Protein AF-A0AA38BYV5-F1 (afdb_monomer)

Secondary structure (DSSP, 8-state):
--TTSPPPPPPPTTEESTTS-EEPTTPPP---S---GGGHHHHHHTHHHH-----TTTT-SSS-SSTT--SS-HHHHHHHHHHHTTTB----PPP----------GGGTTTTTTT-TT--EEEEEESSPTTT---------STTEEEEEE-TT-STTTS---S-B--SSEE--GGGT-

Nearest PDB structures (foldseek):
  2hox-assembly1_B  TM=8.619E-01  e=1.523E-11  Allium sativum

pLDDT: mean 87.0, std 12.38, range [42.16, 97.81]

Radius of gyration: 22.27 Å; Cα contacts (8 Å, |Δi|>4): 179; chains: 1; bounding box: 50×50×58 Å

Solvent-accessible surface area (backbone atoms only — not comparable to full-atom values): 11804 Å² total; per-residue (Å²): 99,48,99,82,73,41,80,65,66,85,53,60,91,54,36,33,68,83,77,39,82,40,74,50,82,93,58,76,87,85,78,85,68,86,69,61,67,87,45,50,67,59,50,63,76,38,39,82,81,68,61,78,90,80,59,95,75,63,77,80,56,90,47,43,98,53,101,75,56,36,83,68,56,69,69,55,52,52,49,54,50,57,68,35,58,83,49,39,82,80,88,73,82,91,86,85,83,94,88,81,77,93,82,77,66,66,80,81,38,51,79,45,52,81,72,37,91,85,57,73,44,79,46,81,37,43,28,34,22,87,88,80,60,44,79,59,74,80,78,70,70,57,93,49,49,44,63,38,35,37,34,44,45,65,40,79,92,72,37,84,84,84,67,66,58,83,61,86,38,74,41,74,46,59,74,64,75,98

InterPro domains:
  IPR006947 Alliinase, EGF-like domain [PF04863] (4-27)
  IPR006948 Alliinase, C-terminal [PF04864] (29-85)
  IPR006948 Alliinase, C-terminal [PF04864] (87-178)
  IPR015421 Pyridoxal phosphate-dependent transferase, major domain [G3DSA:3.40.640.10] (55-178)
  IPR015424 Pyridoxal phosphate-dependent transferase [SSF53383] (4-177)
  IPR050478 Ethylene and sulfur compound biosynthesis-related protein [PTHR43795] (61-178)

Organism: Taxus chinensis (NCBI:txid29808)

Structure (mmCIF, N/CA/C/O backbone):
data_AF-A0AA38BYV5-F1
#
_entry.id   AF-A0AA38BYV5-F1
#
loop_
_atom_site.group_PDB
_atom_site.id
_atom_site.type_symbol
_atom_site.label_atom_id
_atom_site.label_alt_id
_atom_site.label_comp_id
_atom_site.label_asym_id
_atom_site.label_entity_id
_atom_site.label_seq_id
_atom_site.pdbx_PDB_ins_code
_atom_site.Cartn_x
_atom_site.Cartn_y
_atom_site.Cartn_z
_atom_site.occupancy
_atom_site.B_iso_or_equiv
_atom_site.auth_seq_id
_atom_site.auth_comp_id
_atom_site.auth_asym_id
_atom_site.auth_atom_id
_atom_site.pdbx_PDB_model_num
ATOM 1 N N . MET A 1 1 ? 25.204 -4.797 -13.658 1.00 66.56 1 MET A N 1
ATOM 2 C CA . MET A 1 1 ? 25.686 -4.187 -14.917 1.00 66.56 1 MET A CA 1
ATOM 3 C C . MET A 1 1 ? 26.287 -5.278 -15.782 1.00 66.56 1 MET A C 1
ATOM 5 O O . MET A 1 1 ? 26.873 -6.196 -15.222 1.00 66.56 1 MET A O 1
ATOM 9 N N . ASN A 1 2 ? 26.121 -5.220 -17.101 1.00 80.38 2 ASN A N 1
ATOM 10 C CA . ASN A 1 2 ? 26.822 -6.127 -18.013 1.00 80.38 2 ASN A CA 1
ATOM 11 C C . ASN A 1 2 ? 28.301 -5.720 -18.162 1.00 80.38 2 ASN A C 1
ATOM 13 O O . ASN A 1 2 ? 28.731 -4.691 -17.638 1.00 80.38 2 ASN A O 1
ATOM 17 N N . GLU A 1 3 ? 29.073 -6.499 -18.918 1.00 82.31 3 GLU A N 1
ATOM 18 C CA . GLU A 1 3 ? 30.501 -6.251 -19.189 1.00 82.31 3 GLU A CA 1
ATOM 19 C C . GLU A 1 3 ? 30.787 -4.871 -19.816 1.00 82.31 3 GLU A C 1
ATOM 21 O O . GLU A 1 3 ? 31.916 -4.392 -19.779 1.00 82.31 3 GLU A O 1
ATOM 26 N N . LYS A 1 4 ? 29.761 -4.201 -20.361 1.00 84.56 4 LYS A N 1
ATOM 27 C CA . LYS A 1 4 ? 29.838 -2.862 -20.964 1.00 84.56 4 LYS A CA 1
ATOM 28 C C . LYS A 1 4 ? 29.473 -1.731 -19.995 1.00 84.56 4 LYS A C 1
ATOM 30 O O . LYS A 1 4 ? 29.361 -0.586 -20.421 1.00 84.56 4 LYS A O 1
ATOM 35 N N . GLY A 1 5 ? 29.244 -2.031 -18.715 1.00 89.81 5 GLY A N 1
ATOM 36 C CA . GLY A 1 5 ? 28.873 -1.029 -17.712 1.00 89.81 5 GLY A CA 1
ATOM 37 C C . GLY A 1 5 ? 27.452 -0.481 -17.870 1.00 89.81 5 GLY A C 1
ATOM 38 O O . GLY A 1 5 ? 27.149 0.575 -17.329 1.00 89.81 5 GLY A O 1
ATOM 39 N N . THR A 1 6 ? 26.575 -1.176 -18.602 1.00 90.19 6 THR A N 1
ATOM 40 C CA . THR A 1 6 ? 25.151 -0.808 -18.698 1.00 90.19 6 THR A CA 1
ATOM 41 C C . THR A 1 6 ? 24.313 -1.635 -17.716 1.00 90.19 6 THR A C 1
ATOM 43 O O . THR A 1 6 ? 24.663 -2.795 -17.451 1.00 90.19 6 THR A O 1
ATOM 46 N N . PRO A 1 7 ? 23.236 -1.074 -17.133 1.00 92.88 7 PRO A N 1
ATOM 47 C CA . PRO A 1 7 ? 22.267 -1.850 -16.364 1.00 92.88 7 PRO A CA 1
ATOM 48 C C . PRO A 1 7 ? 21.731 -3.032 -17.185 1.00 92.88 7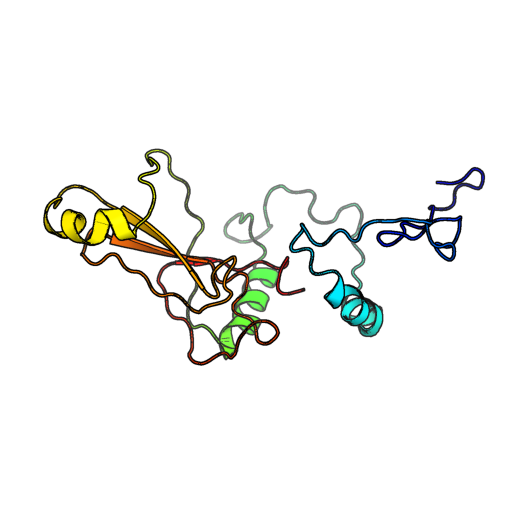 PRO A C 1
ATOM 50 O O . PRO A 1 7 ? 21.640 -2.950 -18.407 1.00 92.88 7 PRO A O 1
ATOM 53 N N . ILE A 1 8 ? 21.438 -4.145 -16.515 1.00 92.94 8 ILE A N 1
ATOM 54 C CA . ILE A 1 8 ? 20.835 -5.327 -17.149 1.00 92.94 8 ILE A CA 1
ATOM 55 C C . ILE A 1 8 ? 19.318 -5.181 -17.018 1.00 92.94 8 ILE A C 1
ATOM 57 O O . ILE A 1 8 ? 18.861 -4.635 -16.017 1.00 92.94 8 ILE A O 1
ATOM 61 N N . CYS A 1 9 ? 18.555 -5.646 -18.008 1.00 94.81 9 CYS A N 1
ATOM 62 C CA . CYS A 1 9 ? 17.101 -5.677 -17.915 1.00 94.81 9 CYS A CA 1
ATOM 63 C C . CYS A 1 9 ? 16.642 -6.592 -16.770 1.00 94.81 9 CYS A C 1
ATOM 65 O O . CYS A 1 9 ? 17.105 -7.727 -16.645 1.00 94.81 9 CYS A O 1
ATOM 67 N N . GLU A 1 10 ? 15.718 -6.092 -15.955 1.00 96.12 10 GLU A N 1
ATOM 68 C CA . GLU A 1 10 ? 14.998 -6.872 -14.952 1.00 96.12 10 GLU A CA 1
ATOM 69 C C . GLU A 1 10 ? 13.698 -7.361 -15.597 1.00 96.12 10 GLU A C 1
ATOM 71 O O . GLU A 1 10 ? 12.897 -6.561 -16.076 1.00 96.12 10 GLU A O 1
ATOM 76 N N . CYS A 1 11 ? 13.538 -8.681 -15.708 1.00 96.38 11 CYS A N 1
ATOM 77 C CA . CYS A 1 11 ? 12.451 -9.284 -16.472 1.00 96.38 11 CYS A CA 1
ATOM 78 C C . CYS A 1 11 ? 11.263 -9.651 -15.586 1.00 96.38 11 CYS A C 1
ATOM 80 O O . CYS A 1 11 ? 11.436 -10.107 -14.457 1.00 96.38 11 CYS A O 1
ATOM 82 N N . ASN A 1 12 ? 10.060 -9.547 -16.154 1.00 96.19 12 ASN A N 1
ATOM 83 C CA . ASN A 1 12 ? 8.853 -10.102 -15.549 1.00 96.19 12 ASN A CA 1
ATOM 84 C C . ASN A 1 12 ? 8.971 -11.621 -15.357 1.00 96.19 12 ASN A C 1
ATOM 86 O O . ASN A 1 12 ? 9.747 -12.298 -16.040 1.00 96.19 12 ASN A O 1
ATOM 90 N N . ALA A 1 13 ? 8.153 -12.164 -14.451 1.00 95.88 13 ALA A N 1
ATOM 91 C CA . ALA A 1 13 ? 8.087 -13.600 -14.205 1.00 95.88 13 ALA A CA 1
ATOM 92 C C . ALA A 1 13 ? 7.933 -14.383 -15.523 1.00 95.88 13 ALA A C 1
ATOM 94 O O . ALA A 1 13 ? 7.125 -14.028 -16.381 1.00 95.88 13 ALA A O 1
ATOM 95 N N . CYS A 1 14 ? 8.721 -15.451 -15.670 1.00 97.06 14 CYS A N 1
ATOM 96 C CA . CYS A 1 14 ? 8.783 -16.306 -16.860 1.00 97.06 14 CYS A CA 1
ATOM 97 C C . CYS A 1 14 ? 9.391 -15.685 -18.135 1.00 97.06 14 CYS A C 1
ATOM 99 O O . CYS A 1 14 ? 9.332 -16.322 -19.191 1.00 97.06 14 CYS A O 1
ATOM 101 N N . PHE A 1 15 ? 10.039 -14.519 -18.048 1.00 97.50 15 PHE A N 1
ATOM 102 C CA . PHE A 1 15 ? 10.824 -13.930 -19.139 1.00 97.50 15 PHE A CA 1
ATOM 103 C C . PHE A 1 15 ? 12.323 -13.881 -18.814 1.00 97.50 15 PHE A C 1
ATOM 105 O O . PHE A 1 15 ? 12.734 -13.759 -17.661 1.00 97.50 15 PHE A O 1
ATOM 112 N N . THR A 1 16 ? 13.160 -14.000 -19.842 1.00 96.56 16 THR A N 1
ATOM 113 C CA . THR A 1 16 ? 14.622 -13.996 -19.738 1.00 96.56 16 THR A CA 1
ATOM 114 C C . THR A 1 16 ? 15.281 -13.444 -21.007 1.00 96.56 16 THR A C 1
ATOM 116 O O . THR A 1 16 ? 14.615 -12.979 -21.936 1.00 96.56 16 THR A O 1
ATOM 119 N N . GLY A 1 17 ? 16.611 -13.496 -21.051 1.00 94.25 17 GLY A N 1
ATOM 120 C CA . GLY A 1 17 ? 17.431 -12.928 -22.111 1.00 94.25 17 GLY A CA 1
ATOM 121 C C . GLY A 1 17 ? 17.864 -11.489 -21.814 1.00 94.25 17 GLY A C 1
ATOM 122 O O . GLY A 1 17 ? 17.441 -10.892 -20.825 1.00 94.25 17 GLY A O 1
ATOM 123 N N . PRO A 1 18 ? 18.738 -10.918 -22.657 1.00 93.00 18 PRO A N 1
ATOM 124 C CA . PRO A 1 18 ? 19.302 -9.586 -22.437 1.00 93.00 18 PRO A CA 1
ATOM 125 C C . PRO A 1 18 ? 18.275 -8.450 -22.552 1.00 93.00 18 PRO A C 1
ATOM 127 O O . PRO A 1 18 ? 18.550 -7.357 -22.069 1.00 93.00 18 PRO A O 1
ATOM 130 N N . ASP A 1 19 ? 17.133 -8.703 -23.193 1.00 94.88 19 ASP A N 1
ATOM 131 C CA . ASP A 1 19 ? 16.043 -7.757 -23.453 1.00 94.88 19 ASP A CA 1
ATOM 132 C C . ASP A 1 19 ? 14.672 -8.278 -22.977 1.00 94.88 19 ASP A C 1
ATOM 134 O O . ASP A 1 19 ? 13.636 -7.750 -23.373 1.00 94.88 19 ASP A O 1
ATOM 138 N N . CYS A 1 20 ? 14.657 -9.331 -22.149 1.00 96.81 20 CYS A N 1
ATOM 139 C CA . CYS A 1 20 ? 13.442 -9.964 -21.623 1.00 96.81 20 CYS A CA 1
ATOM 140 C C . CYS A 1 20 ? 12.458 -10.490 -22.684 1.00 96.81 20 CYS A C 1
ATOM 142 O O . CYS A 1 20 ? 11.284 -10.697 -22.386 1.00 96.81 20 CYS A O 1
ATOM 144 N N . SER A 1 21 ? 12.909 -10.732 -23.918 1.00 97.06 21 SER A N 1
ATOM 145 C CA . SER A 1 21 ? 12.050 -11.217 -25.009 1.00 97.06 21 SER A CA 1
ATOM 146 C C . SER A 1 21 ? 11.837 -12.737 -25.015 1.00 97.06 21 SER A C 1
ATOM 148 O O . SER A 1 21 ? 10.973 -13.239 -25.736 1.00 97.06 21 SER A O 1
ATOM 150 N N . GLN A 1 22 ? 12.616 -13.492 -24.234 1.00 97.56 22 GLN A N 1
ATOM 151 C CA . GLN A 1 22 ? 12.629 -14.955 -24.282 1.00 97.56 22 GLN A CA 1
ATOM 152 C C . GLN A 1 22 ? 11.747 -15.539 -23.180 1.00 97.56 22 GLN A C 1
ATOM 154 O O . GLN A 1 22 ? 11.952 -15.244 -22.006 1.00 97.56 22 GLN A O 1
ATOM 159 N N . MET A 1 23 ? 10.793 -16.399 -23.536 1.00 96.81 23 MET A N 1
ATOM 160 C CA . MET A 1 23 ? 9.974 -17.110 -22.550 1.00 96.81 23 MET A CA 1
ATOM 161 C C . MET A 1 23 ? 10.719 -18.315 -21.974 1.00 96.81 23 MET A C 1
ATOM 163 O O . MET A 1 23 ? 11.345 -19.084 -22.706 1.00 96.81 23 MET A O 1
ATOM 167 N N . VAL A 1 24 ? 10.605 -18.506 -20.662 1.00 97.56 24 VAL A N 1
ATOM 168 C CA . VAL A 1 24 ? 11.117 -19.693 -19.970 1.00 97.56 24 VAL A CA 1
ATOM 169 C C . VAL A 1 24 ? 10.131 -20.850 -20.164 1.00 97.56 24 VAL A C 1
ATOM 171 O O . VAL A 1 24 ? 8.956 -20.735 -19.813 1.00 97.56 24 VAL A O 1
ATOM 174 N N . ALA A 1 25 ? 10.601 -21.967 -20.728 1.00 96.62 25 ALA A N 1
ATOM 175 C CA . ALA A 1 25 ? 9.788 -23.170 -20.914 1.00 96.62 25 ALA A CA 1
ATOM 176 C C . ALA A 1 25 ? 9.372 -23.783 -19.565 1.00 96.62 25 ALA A C 1
ATOM 178 O O . ALA A 1 25 ? 10.148 -23.758 -18.611 1.00 96.62 25 ALA A O 1
ATOM 179 N N . ASP A 1 26 ? 8.153 -24.329 -19.503 1.00 95.69 26 ASP A N 1
ATOM 180 C CA . ASP A 1 26 ? 7.567 -24.966 -18.311 1.00 95.69 26 ASP A CA 1
ATOM 181 C C . ASP A 1 26 ? 7.576 -24.088 -17.044 1.00 95.69 26 ASP A C 1
ATOM 183 O O . ASP A 1 26 ? 7.617 -24.578 -15.915 1.00 95.69 26 ASP A O 1
ATOM 187 N N . CYS A 1 27 ? 7.526 -22.767 -17.223 1.00 97.06 27 CYS A N 1
ATOM 188 C CA . CYS A 1 27 ? 7.491 -21.829 -16.113 1.00 97.06 27 CYS A CA 1
ATOM 189 C C . CYS A 1 27 ? 6.117 -21.808 -15.426 1.00 97.06 27 CYS A C 1
ATOM 191 O O . CYS A 1 27 ? 5.073 -21.750 -16.079 1.00 97.06 27 CYS A O 1
ATOM 193 N N . VAL A 1 28 ? 6.121 -21.824 -14.092 1.00 96.69 28 VAL A N 1
ATOM 194 C CA . VAL A 1 28 ? 4.913 -21.729 -13.263 1.00 96.69 28 VAL A CA 1
ATOM 195 C C . VAL A 1 28 ? 4.637 -20.262 -12.954 1.00 96.69 28 VAL A C 1
ATOM 197 O O . VAL A 1 28 ? 5.534 -19.542 -12.521 1.00 96.69 28 VAL A O 1
ATOM 200 N N . ALA A 1 29 ? 3.394 -19.826 -13.156 1.00 95.38 29 ALA A N 1
ATOM 201 C CA . ALA A 1 29 ? 2.980 -18.475 -12.801 1.00 95.38 29 ALA A CA 1
ATOM 202 C C . ALA A 1 29 ? 3.085 -18.252 -11.282 1.00 95.38 29 ALA A C 1
ATOM 204 O O . ALA A 1 29 ? 2.547 -19.040 -10.501 1.00 95.38 29 ALA A O 1
ATOM 205 N N . ASP A 1 30 ? 3.736 -17.161 -10.881 1.00 95.94 30 ASP A N 1
ATOM 206 C CA . ASP A 1 30 ? 3.790 -16.708 -9.492 1.00 95.94 30 ASP A CA 1
ATOM 207 C C . ASP A 1 30 ? 2.802 -15.557 -9.288 1.00 95.94 30 ASP A C 1
ATOM 209 O O . ASP A 1 30 ? 2.929 -14.486 -9.880 1.00 95.94 30 ASP A O 1
ATOM 213 N N . VAL A 1 31 ? 1.791 -15.816 -8.463 1.00 95.12 31 VAL A N 1
ATOM 214 C CA . VAL A 1 31 ? 0.754 -14.854 -8.064 1.00 95.12 31 VAL A CA 1
ATOM 215 C C . VAL A 1 31 ? 0.603 -14.811 -6.541 1.00 95.12 31 VAL A C 1
ATOM 217 O O . VAL A 1 31 ? -0.464 -14.490 -6.023 1.00 95.12 31 VAL A O 1
ATOM 220 N N . ALA A 1 32 ? 1.653 -15.195 -5.806 1.00 95.50 32 ALA A N 1
ATOM 221 C CA . ALA A 1 32 ? 1.613 -15.268 -4.348 1.00 95.50 32 ALA A CA 1
ATOM 222 C C . ALA A 1 32 ? 1.701 -13.883 -3.686 1.00 95.50 32 ALA A C 1
ATOM 224 O O . ALA A 1 32 ? 1.115 -13.664 -2.624 1.00 95.50 32 ALA A O 1
ATOM 225 N N . SER A 1 33 ? 2.436 -12.951 -4.299 1.00 95.12 33 SER A N 1
ATOM 226 C CA . SER A 1 33 ? 2.598 -11.588 -3.791 1.00 95.12 33 SER A CA 1
ATOM 227 C C . SER A 1 33 ? 1.443 -10.686 -4.225 1.00 95.12 33 SER A C 1
ATOM 229 O O . SER A 1 33 ? 1.040 -10.685 -5.385 1.00 95.12 33 SER A O 1
ATOM 231 N N . GLY A 1 34 ? 0.962 -9.837 -3.315 1.00 93.81 34 GLY A N 1
ATOM 232 C CA . GLY A 1 34 ? 0.049 -8.736 -3.640 1.00 93.81 34 GLY A CA 1
ATOM 233 C C . GLY A 1 34 ? 0.774 -7.528 -4.245 1.00 93.81 34 GLY A C 1
ATOM 234 O O . GLY A 1 34 ? 0.519 -6.402 -3.816 1.00 93.81 34 GLY A O 1
ATOM 235 N N . ASP A 1 35 ? 1.728 -7.750 -5.148 1.00 95.38 35 ASP A N 1
ATOM 236 C CA . ASP A 1 35 ? 2.556 -6.706 -5.762 1.00 95.38 35 ASP A CA 1
ATOM 237 C C . ASP A 1 35 ? 1.771 -5.975 -6.870 1.00 95.38 35 ASP A C 1
ATOM 239 O O . ASP A 1 35 ? 1.342 -6.618 -7.835 1.00 95.38 35 ASP A O 1
ATOM 243 N N . PRO A 1 36 ? 1.506 -4.658 -6.757 1.00 94.81 36 PRO A N 1
ATOM 244 C CA . PRO A 1 36 ? 0.619 -3.946 -7.674 1.00 94.81 36 PRO A CA 1
ATOM 245 C C . PRO A 1 36 ? 1.312 -3.524 -8.984 1.00 94.81 36 PRO A C 1
ATOM 247 O O . PRO A 1 36 ? 1.079 -2.420 -9.471 1.00 94.81 36 PRO A O 1
ATOM 250 N N . LEU A 1 37 ? 2.117 -4.393 -9.607 1.00 95.75 37 LEU A N 1
ATOM 251 C CA . LEU A 1 37 ? 2.831 -4.079 -10.860 1.00 95.75 37 LEU A CA 1
ATOM 252 C C . LEU A 1 37 ? 1.896 -3.660 -12.009 1.00 95.75 37 LEU A C 1
ATOM 254 O O . LEU A 1 37 ? 2.319 -3.008 -12.959 1.00 95.75 37 LEU A O 1
ATOM 258 N N . PHE A 1 38 ? 0.597 -3.954 -11.903 1.00 95.94 38 PHE A N 1
ATOM 259 C CA . PHE A 1 38 ? -0.419 -3.457 -12.831 1.00 95.94 38 PHE A CA 1
ATOM 260 C C . PHE A 1 38 ? -0.514 -1.916 -12.893 1.00 95.94 38 PHE A C 1
ATOM 262 O O . PHE A 1 38 ? -1.096 -1.396 -13.846 1.00 95.94 38 PHE A O 1
ATOM 269 N N . LEU A 1 39 ? 0.045 -1.185 -11.918 1.00 96.75 39 LEU A N 1
ATOM 270 C CA . LEU A 1 39 ? 0.105 0.282 -11.897 1.00 96.75 39 LEU A CA 1
ATOM 271 C C . LEU A 1 39 ? 1.322 0.856 -12.643 1.00 96.75 39 LEU A C 1
ATOM 273 O O . LEU A 1 39 ? 1.323 2.039 -12.985 1.00 96.75 39 LEU A O 1
ATOM 277 N N . GLU A 1 40 ? 2.331 0.044 -12.968 1.00 96.69 40 GLU A N 1
ATOM 278 C CA . GLU A 1 40 ? 3.535 0.504 -13.675 1.00 96.69 40 GLU A CA 1
ATOM 279 C C . GLU A 1 40 ? 3.221 1.215 -15.013 1.00 96.69 40 GLU A C 1
ATOM 281 O O . GLU A 1 40 ? 3.730 2.323 -15.226 1.00 96.69 40 GLU A O 1
ATOM 286 N N . PRO A 1 41 ? 2.335 0.696 -15.894 1.00 97.25 41 PRO A N 1
ATOM 287 C CA . PRO A 1 41 ? 2.021 1.367 -17.156 1.00 97.25 41 PRO A CA 1
ATOM 288 C C . PRO A 1 41 ? 1.432 2.772 -16.975 1.00 97.25 41 PRO A C 1
ATOM 290 O O . PRO A 1 41 ? 1.683 3.656 -17.798 1.00 97.25 41 PRO A O 1
ATOM 293 N N . PHE A 1 42 ? 0.674 3.000 -15.895 1.00 96.25 42 PHE A N 1
ATOM 294 C CA . PHE A 1 42 ? 0.140 4.323 -15.575 1.00 96.25 42 PHE A CA 1
ATOM 295 C C . PHE A 1 42 ? 1.274 5.309 -15.274 1.00 96.25 42 PHE A C 1
ATOM 297 O O . PHE A 1 42 ? 1.288 6.410 -15.826 1.00 96.25 42 PHE A O 1
ATOM 304 N N . TRP A 1 43 ? 2.254 4.922 -14.456 1.00 96.88 43 TRP A N 1
ATOM 305 C CA . TRP A 1 43 ? 3.370 5.804 -14.104 1.00 96.88 43 TRP A CA 1
ATOM 306 C C . TRP A 1 43 ? 4.334 6.048 -15.260 1.00 96.88 43 TRP A C 1
ATOM 308 O O . TRP A 1 43 ? 4.801 7.175 -15.422 1.00 96.88 43 TRP A O 1
ATOM 318 N N . ILE A 1 44 ? 4.565 5.052 -16.121 1.00 96.56 44 ILE A N 1
ATOM 319 C CA . ILE A 1 44 ? 5.332 5.235 -17.363 1.00 96.56 44 ILE A CA 1
ATOM 320 C C . ILE A 1 44 ? 4.668 6.303 -18.243 1.00 96.56 44 ILE A C 1
ATOM 322 O O . ILE A 1 44 ? 5.333 7.233 -18.713 1.00 96.56 44 ILE A O 1
ATOM 326 N N . ALA A 1 45 ? 3.346 6.213 -18.423 1.00 97.81 45 ALA A N 1
ATOM 327 C CA . ALA A 1 45 ? 2.582 7.173 -19.216 1.00 97.81 45 ALA A CA 1
ATOM 328 C C . ALA A 1 45 ? 2.566 8.593 -18.613 1.00 97.81 45 ALA A C 1
ATOM 330 O O . ALA A 1 45 ? 2.364 9.559 -19.343 1.00 97.81 45 ALA A O 1
ATOM 331 N N . ASN A 1 46 ? 2.818 8.730 -17.306 1.00 96.69 46 ASN A N 1
ATOM 332 C CA . ASN A 1 46 ? 2.839 10.001 -16.572 1.00 96.69 46 ASN A CA 1
ATOM 333 C C . ASN A 1 46 ? 4.250 10.389 -16.087 1.00 96.69 46 ASN A C 1
ATOM 335 O O . ASN A 1 46 ? 4.400 11.118 -15.105 1.00 96.69 46 ASN A O 1
ATOM 339 N N . SER A 1 47 ? 5.292 9.913 -16.771 1.00 95.06 47 SER A N 1
ATOM 340 C CA . SER A 1 47 ? 6.690 10.069 -16.345 1.00 95.06 47 SER A CA 1
ATOM 341 C C . SER A 1 47 ? 7.133 11.522 -16.145 1.00 95.06 47 SER A C 1
ATOM 343 O O . SER A 1 47 ? 7.842 11.798 -15.183 1.00 95.06 47 SER A O 1
ATOM 345 N N . GLU A 1 48 ? 6.683 12.468 -16.974 1.00 94.50 48 GLU A N 1
ATOM 346 C CA . GLU A 1 48 ? 6.996 13.896 -16.791 1.00 94.50 48 GLU A CA 1
ATOM 347 C C . GLU A 1 48 ? 6.428 14.446 -15.473 1.00 94.50 48 GLU A C 1
ATOM 349 O O . GLU A 1 48 ? 7.106 15.189 -14.767 1.00 94.50 48 GLU A O 1
ATOM 354 N N . ALA A 1 49 ? 5.206 14.045 -15.112 1.00 93.31 49 ALA A N 1
ATOM 355 C CA . ALA A 1 49 ? 4.550 14.489 -13.886 1.00 93.31 49 ALA A CA 1
ATOM 356 C C . ALA A 1 49 ? 5.085 13.773 -12.632 1.00 93.31 49 ALA A C 1
ATOM 358 O O . ALA A 1 49 ? 5.075 14.354 -11.547 1.00 93.31 49 ALA A O 1
ATOM 359 N N . GLY A 1 50 ? 5.532 12.519 -12.767 1.00 90.31 50 GLY A N 1
ATOM 360 C CA . GLY A 1 50 ? 6.051 11.707 -11.662 1.00 90.31 50 GLY A CA 1
ATOM 361 C C . GLY A 1 50 ? 7.559 11.840 -11.415 1.00 90.31 50 GLY A C 1
ATOM 362 O O . GLY A 1 50 ? 8.032 11.530 -10.321 1.00 90.31 50 GLY A O 1
ATOM 363 N N . ALA A 1 51 ? 8.336 12.297 -12.400 1.00 95.94 51 ALA A N 1
ATOM 364 C CA . ALA A 1 51 ? 9.785 12.400 -12.275 1.00 95.94 51 ALA A CA 1
ATOM 365 C C . ALA A 1 51 ? 10.197 13.468 -11.251 1.00 95.94 51 ALA A C 1
ATOM 367 O O . ALA A 1 51 ? 9.698 14.591 -11.241 1.00 95.94 51 ALA A O 1
ATOM 368 N N . THR A 1 52 ? 11.172 13.134 -10.404 1.00 94.38 52 THR A N 1
ATOM 369 C CA . THR A 1 52 ? 11.766 14.067 -9.439 1.00 94.38 52 THR A CA 1
ATOM 370 C C . THR A 1 52 ? 13.286 14.001 -9.515 1.00 94.38 52 THR A C 1
ATOM 372 O O . THR A 1 52 ? 13.874 12.923 -9.511 1.00 94.38 52 THR A O 1
ATOM 375 N N . VAL A 1 53 ? 13.939 15.165 -9.537 1.00 96.25 53 VAL A N 1
ATOM 376 C CA . VAL A 1 53 ? 15.394 15.271 -9.369 1.00 96.25 53 VAL A CA 1
ATOM 377 C C . VAL A 1 53 ? 15.693 15.481 -7.891 1.00 96.25 53 VAL A C 1
ATOM 379 O O . VAL A 1 53 ? 15.229 16.453 -7.298 1.00 96.25 53 VAL A O 1
ATOM 382 N N . VAL A 1 54 ? 16.484 14.584 -7.302 1.00 96.44 54 VAL A N 1
ATOM 383 C CA . VAL A 1 54 ? 16.917 14.671 -5.901 1.00 96.44 54 VAL A CA 1
ATOM 384 C C . VAL A 1 54 ? 18.372 15.157 -5.856 1.00 96.44 54 VAL A C 1
ATOM 386 O O . VAL A 1 54 ? 19.272 14.403 -6.227 1.00 96.44 54 VAL A O 1
ATOM 389 N N . PRO A 1 55 ? 18.645 16.407 -5.432 1.00 96.44 55 PRO A N 1
ATOM 390 C CA . PRO A 1 55 ? 20.014 16.889 -5.258 1.00 96.44 55 PRO A CA 1
ATOM 391 C C . PRO A 1 55 ? 20.796 16.065 -4.230 1.00 96.44 55 PRO A C 1
ATOM 393 O O . PRO A 1 55 ? 20.235 15.623 -3.231 1.00 96.44 55 PRO A O 1
ATOM 396 N N . ALA A 1 56 ? 22.115 15.947 -4.404 1.00 97.44 56 ALA A N 1
ATOM 397 C CA . ALA A 1 56 ? 22.973 15.162 -3.507 1.00 97.44 56 ALA A CA 1
ATOM 398 C C . ALA A 1 56 ? 22.972 15.646 -2.041 1.00 97.44 56 ALA A C 1
ATOM 400 O O . ALA A 1 56 ? 23.272 14.880 -1.133 1.00 97.44 56 ALA A O 1
ATOM 401 N N . TRP A 1 57 ? 22.635 16.915 -1.805 1.00 94.88 57 TRP A N 1
ATOM 402 C CA . TRP A 1 57 ? 22.528 17.512 -0.469 1.00 94.88 57 TRP A CA 1
ATOM 403 C C . TRP A 1 57 ? 21.079 17.616 0.035 1.00 94.88 57 TRP A C 1
ATOM 405 O O . TRP A 1 57 ? 20.812 18.264 1.051 1.00 94.88 57 TRP A O 1
ATOM 415 N N . TYR A 1 58 ? 20.112 17.043 -0.685 1.00 93.62 58 TYR A N 1
ATOM 416 C CA . TYR A 1 58 ? 18.708 17.108 -0.302 1.00 93.62 58 TYR A CA 1
ATOM 417 C C . TYR A 1 58 ? 18.478 16.364 1.018 1.00 93.62 58 TYR A C 1
ATOM 419 O O . TYR A 1 58 ? 18.782 15.183 1.133 1.00 93.62 58 TYR A O 1
ATOM 427 N N . ARG A 1 59 ? 17.922 17.070 2.013 1.00 90.38 59 ARG A N 1
ATOM 428 C CA . ARG A 1 59 ? 17.527 16.522 3.327 1.00 90.38 59 ARG A CA 1
ATOM 429 C C . ARG A 1 59 ? 18.631 15.746 4.074 1.00 90.38 59 ARG A C 1
ATOM 431 O O . ARG A 1 59 ? 18.358 14.716 4.668 1.00 90.38 59 ARG A O 1
ATOM 438 N N . MET A 1 60 ? 19.858 16.273 4.127 1.00 92.19 60 MET A N 1
ATOM 439 C CA . MET A 1 60 ? 20.947 15.675 4.932 1.00 92.19 60 MET A CA 1
ATOM 440 C C . MET A 1 60 ? 20.718 15.723 6.460 1.00 92.19 60 MET A C 1
ATOM 442 O O . MET A 1 60 ? 21.431 15.059 7.208 1.00 92.19 60 MET A O 1
ATOM 446 N N . SER A 1 61 ? 19.768 16.534 6.934 1.00 90.94 61 SER A N 1
ATOM 447 C CA . SER A 1 61 ? 19.395 16.636 8.351 1.00 90.94 61 SER A CA 1
ATOM 448 C C . SER A 1 61 ? 18.423 15.523 8.748 1.00 90.94 61 SER A C 1
ATOM 450 O O . SER A 1 61 ? 17.564 15.145 7.955 1.00 90.94 61 SER A O 1
ATOM 452 N N . TYR A 1 62 ? 18.495 15.076 10.004 1.00 86.69 62 TYR A N 1
ATOM 453 C CA . TYR A 1 62 ? 17.505 14.166 10.593 1.00 86.69 62 TYR A CA 1
ATOM 454 C C . TYR A 1 62 ? 16.106 14.778 10.700 1.00 86.69 62 TYR A C 1
ATOM 456 O O . TYR A 1 62 ? 15.117 14.052 10.727 1.00 86.69 62 TYR A O 1
ATOM 464 N N . LEU A 1 63 ? 16.034 16.104 10.805 1.00 88.19 63 LEU A N 1
ATOM 465 C CA . LEU A 1 63 ? 14.811 16.838 11.104 1.00 88.19 63 LEU A CA 1
ATOM 466 C C . LEU A 1 63 ? 14.492 17.801 9.968 1.00 88.19 63 LEU A C 1
ATOM 468 O O . LEU A 1 63 ? 15.389 18.344 9.308 1.00 88.19 63 LEU A O 1
ATOM 472 N N . MET A 1 64 ? 13.202 18.037 9.773 1.00 82.88 64 MET A N 1
ATOM 473 C CA . MET A 1 64 ? 12.715 19.118 8.937 1.00 82.88 64 MET A CA 1
ATOM 474 C C . MET A 1 64 ? 13.067 20.457 9.577 1.00 82.88 64 MET A C 1
ATOM 476 O O . MET A 1 64 ? 12.917 20.643 10.780 1.00 82.88 64 MET A O 1
ATOM 480 N N . ASN A 1 65 ? 13.488 21.415 8.751 1.00 75.31 65 ASN A N 1
ATOM 481 C CA . ASN A 1 65 ? 13.665 22.803 9.176 1.00 75.31 65 ASN A CA 1
ATOM 482 C C . ASN A 1 65 ? 12.295 23.499 9.260 1.00 75.31 65 ASN A C 1
ATOM 484 O O . ASN A 1 65 ? 11.999 24.399 8.474 1.00 75.31 65 ASN A O 1
ATOM 488 N N . ASP A 1 66 ? 11.438 23.036 10.163 1.00 74.38 66 ASP A N 1
ATOM 489 C CA . ASP A 1 66 ? 10.167 23.660 10.516 1.00 74.38 66 ASP A CA 1
ATOM 490 C C . ASP A 1 66 ? 10.138 24.029 12.006 1.00 74.38 66 ASP A C 1
ATOM 492 O O . ASP A 1 66 ? 11.052 23.713 12.765 1.00 74.38 66 ASP A O 1
ATOM 496 N N . ALA A 1 67 ? 9.099 24.753 12.430 1.00 64.19 67 ALA A N 1
ATOM 497 C CA . ALA A 1 67 ? 8.996 25.271 13.795 1.00 64.19 67 ALA A CA 1
ATOM 498 C C . ALA A 1 67 ? 8.966 24.175 14.882 1.00 64.19 67 ALA A C 1
ATOM 500 O O . ALA A 1 67 ? 9.114 24.499 16.059 1.00 64.19 67 ALA A O 1
ATOM 501 N N . GLY A 1 68 ? 8.762 22.906 14.505 1.00 67.12 68 GLY A N 1
ATOM 502 C CA . GLY A 1 68 ? 8.618 21.777 15.422 1.00 67.12 68 GLY A CA 1
ATOM 503 C C . GLY A 1 68 ? 9.751 20.753 15.367 1.00 67.12 68 GLY A C 1
ATOM 504 O O . GLY A 1 68 ? 9.697 19.798 16.136 1.00 67.12 68 GLY A O 1
ATOM 505 N N . ASN A 1 69 ? 10.753 20.924 14.493 1.00 70.31 69 ASN A N 1
ATOM 506 C CA . ASN A 1 69 ? 11.748 19.890 14.189 1.00 70.31 69 ASN A CA 1
ATOM 507 C C . ASN A 1 69 ? 11.089 18.538 13.841 1.00 70.31 69 ASN A C 1
ATOM 509 O O . ASN A 1 69 ? 11.468 17.490 14.365 1.00 70.31 69 ASN A O 1
ATOM 513 N N . SER A 1 70 ? 10.064 18.562 12.988 1.00 78.31 70 SER A N 1
ATOM 514 C CA . SER A 1 70 ? 9.308 17.363 12.615 1.00 78.31 70 SER A CA 1
ATOM 515 C C . SER A 1 70 ? 10.162 16.362 11.828 1.00 78.31 70 SER A C 1
ATOM 517 O O . SER A 1 70 ? 11.107 16.736 11.135 1.00 78.31 70 SER A O 1
ATOM 519 N N . VAL A 1 71 ? 9.794 15.080 11.871 1.00 84.81 71 VAL A N 1
ATOM 520 C CA . VAL A 1 71 ? 10.286 14.048 10.933 1.00 84.81 71 VAL A CA 1
ATOM 521 C C . VAL A 1 71 ? 9.347 13.857 9.734 1.00 84.81 71 VAL A C 1
ATOM 523 O O . VAL A 1 71 ? 9.695 13.198 8.757 1.00 84.81 71 VAL A O 1
ATOM 526 N N . VAL A 1 72 ? 8.152 14.454 9.784 1.00 84.69 72 VAL A N 1
ATOM 527 C CA . VAL A 1 72 ? 7.112 14.354 8.754 1.00 84.69 72 VAL A CA 1
ATOM 528 C C . VAL A 1 72 ? 7.147 15.592 7.866 1.00 84.69 72 VAL A C 1
ATOM 530 O O . VAL A 1 72 ? 7.254 16.714 8.350 1.00 84.69 72 VAL A O 1
ATOM 533 N N . SER A 1 73 ? 7.037 15.406 6.547 1.00 87.19 73 SER A N 1
ATOM 534 C CA . SER A 1 73 ? 6.993 16.527 5.607 1.00 87.19 73 SER A CA 1
ATOM 535 C C . SER A 1 73 ? 5.637 17.238 5.634 1.00 87.19 73 SER A C 1
ATOM 537 O O . SER A 1 73 ? 4.645 16.622 5.246 1.00 87.19 73 SER A O 1
ATOM 539 N N . PRO A 1 74 ? 5.584 18.551 5.938 1.00 85.00 74 PRO A N 1
ATOM 540 C CA . PRO A 1 74 ? 4.325 19.301 5.910 1.00 85.00 74 PRO A CA 1
ATOM 541 C C . PRO A 1 74 ? 3.703 19.371 4.508 1.00 85.00 74 PRO A C 1
ATOM 543 O O . PRO A 1 74 ? 2.484 19.387 4.347 1.00 85.00 74 PRO A O 1
ATOM 546 N N . ALA A 1 75 ? 4.544 19.397 3.467 1.00 88.69 75 ALA A N 1
ATOM 547 C CA . ALA A 1 75 ? 4.086 19.382 2.081 1.00 88.69 75 ALA A CA 1
ATOM 548 C C . ALA A 1 75 ? 3.426 18.043 1.724 1.00 88.69 75 ALA A C 1
ATOM 550 O O . ALA A 1 75 ? 2.371 18.040 1.094 1.00 88.69 75 ALA A O 1
ATOM 551 N N . LEU A 1 76 ? 4.016 16.924 2.159 1.00 88.75 76 LEU A N 1
ATOM 552 C CA . LEU A 1 76 ? 3.433 15.597 1.964 1.00 88.75 76 LEU A CA 1
ATOM 553 C C . LEU A 1 76 ? 2.127 15.450 2.747 1.00 88.75 76 LEU A C 1
ATOM 555 O O . LEU A 1 76 ? 1.125 15.042 2.171 1.00 88.75 76 LEU A O 1
ATOM 559 N N . GLU A 1 77 ? 2.115 15.846 4.022 1.00 86.94 77 GLU A N 1
ATOM 560 C CA . GLU A 1 77 ? 0.913 15.827 4.859 1.00 86.94 77 GLU A CA 1
ATOM 561 C C . GLU A 1 77 ? -0.235 16.598 4.195 1.00 86.94 77 GLU A C 1
ATOM 563 O O . GLU A 1 77 ? -1.353 16.096 4.082 1.00 86.94 77 GLU A O 1
ATOM 568 N N . LYS A 1 78 ? 0.047 17.796 3.672 1.00 86.69 78 LYS A N 1
ATOM 569 C CA . LYS A 1 78 ? -0.939 18.597 2.943 1.00 86.69 78 LYS A CA 1
ATOM 570 C C . LYS A 1 78 ? -1.500 17.864 1.719 1.00 86.69 78 LYS A C 1
ATOM 572 O O . LYS A 1 78 ? -2.705 17.941 1.489 1.00 86.69 78 LYS A O 1
ATOM 577 N N . GLN A 1 79 ? -0.661 17.183 0.935 1.00 89.19 79 GLN A N 1
ATOM 578 C CA . GLN A 1 79 ? -1.120 16.462 -0.260 1.00 89.19 79 GLN A CA 1
ATOM 579 C C . GLN A 1 79 ? -1.909 15.201 0.086 1.00 89.19 79 GLN A C 1
ATOM 581 O O . GLN A 1 79 ? -2.950 14.962 -0.519 1.00 89.19 79 GLN A O 1
ATOM 586 N N . ILE A 1 80 ? -1.482 14.454 1.108 1.00 87.06 80 ILE A N 1
ATOM 587 C CA . ILE A 1 80 ? -2.249 13.332 1.665 1.00 87.06 80 ILE A CA 1
ATOM 588 C C . ILE A 1 80 ? -3.641 13.835 2.061 1.00 87.06 80 ILE A C 1
ATOM 590 O O . ILE A 1 80 ? -4.646 13.332 1.565 1.00 87.06 80 ILE A O 1
ATOM 594 N N . ARG A 1 81 ? -3.723 14.914 2.847 1.00 84.25 81 ARG A N 1
ATOM 595 C CA . ARG A 1 81 ? -5.007 15.522 3.230 1.00 84.25 81 ARG A CA 1
ATOM 596 C C . ARG A 1 81 ? -5.850 15.940 2.026 1.00 84.25 81 ARG A C 1
ATOM 598 O O . ARG A 1 81 ? -7.061 15.769 2.070 1.00 84.25 81 ARG A O 1
ATOM 605 N N . ALA A 1 82 ? -5.245 16.475 0.967 1.00 86.12 82 ALA A N 1
ATOM 606 C CA . ALA A 1 82 ? -5.966 16.886 -0.236 1.00 86.12 82 ALA A CA 1
ATOM 607 C C . ALA A 1 82 ? -6.555 15.692 -1.005 1.00 86.12 82 ALA A C 1
ATOM 609 O O . ALA A 1 82 ? -7.723 15.738 -1.384 1.00 86.12 82 ALA A O 1
ATOM 610 N N . ILE A 1 83 ? -5.779 14.617 -1.180 1.00 85.62 83 ILE A N 1
ATOM 611 C CA . ILE A 1 83 ? -6.247 13.367 -1.801 1.00 85.62 83 ILE A CA 1
ATOM 612 C C . ILE A 1 83 ? -7.394 12.777 -0.977 1.00 85.62 83 ILE A C 1
ATOM 614 O O . ILE A 1 83 ? -8.428 12.389 -1.520 1.00 85.62 83 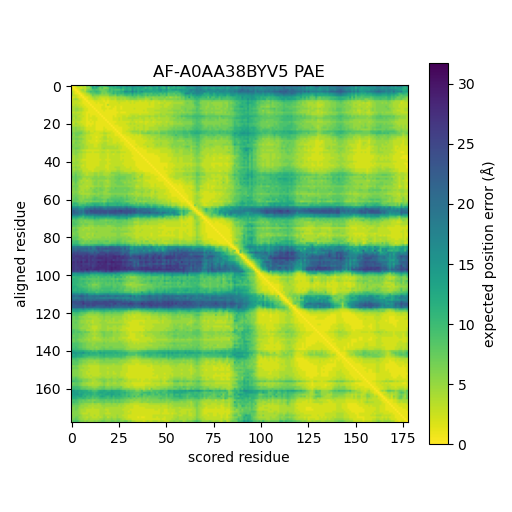ILE A O 1
ATOM 618 N N . HIS A 1 84 ? -7.244 12.777 0.347 1.00 81.56 84 HIS A N 1
ATOM 619 C CA . HIS A 1 84 ? -8.250 12.245 1.250 1.00 81.56 84 HIS A CA 1
ATOM 620 C C . HIS A 1 84 ? -9.475 13.157 1.418 1.00 81.56 84 HIS A C 1
ATOM 622 O O . HIS A 1 84 ? -10.536 12.644 1.738 1.00 81.56 84 HIS A O 1
ATOM 628 N N . ALA A 1 85 ? -9.405 14.467 1.158 1.00 73.50 85 ALA A N 1
ATOM 629 C CA . ALA A 1 85 ? -10.524 15.396 1.379 1.00 73.50 85 ALA A CA 1
ATOM 630 C C . ALA A 1 85 ? -11.795 15.055 0.579 1.00 73.50 85 ALA A C 1
ATOM 632 O O . ALA A 1 85 ? -12.893 15.441 0.977 1.00 73.50 85 ALA A O 1
ATOM 633 N N . LEU A 1 86 ? -11.658 14.323 -0.531 1.00 66.00 86 LEU A N 1
ATOM 634 C CA . LEU A 1 86 ? -12.788 13.840 -1.328 1.00 66.00 86 LEU A CA 1
ATOM 635 C C . LEU A 1 86 ? -13.472 12.596 -0.725 1.00 66.00 86 LEU A C 1
ATOM 637 O O . LEU A 1 86 ? -14.587 12.280 -1.129 1.00 66.00 86 LEU A O 1
ATOM 641 N N . ALA A 1 87 ? -12.833 11.903 0.226 1.00 63.97 87 ALA A N 1
ATOM 642 C CA . ALA A 1 87 ? -13.270 10.597 0.729 1.00 63.97 87 ALA A CA 1
ATOM 643 C C . ALA A 1 87 ? -13.103 10.371 2.250 1.00 63.97 87 ALA A C 1
ATOM 645 O O . ALA A 1 87 ? -13.562 9.343 2.741 1.00 63.97 87 ALA A O 1
ATOM 646 N N . TYR A 1 88 ? -12.516 11.309 3.015 1.00 61.59 88 TYR A N 1
ATOM 647 C CA . TYR A 1 88 ? -12.192 11.162 4.450 1.00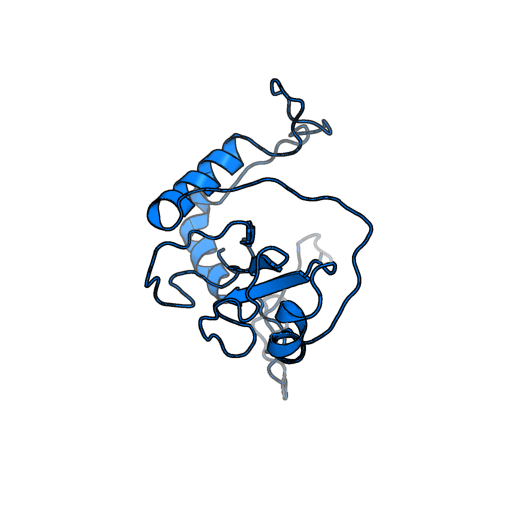 61.59 88 TYR A CA 1
ATOM 648 C C . TYR A 1 88 ? -12.053 12.522 5.149 1.00 61.59 88 TYR A C 1
ATOM 650 O O . TYR A 1 88 ? -11.719 13.524 4.513 1.00 61.59 88 TYR A O 1
ATOM 658 N N . ARG A 1 89 ? -12.335 12.585 6.457 1.00 54.03 89 ARG A N 1
ATOM 659 C CA . ARG A 1 89 ? -12.561 13.873 7.142 1.00 54.03 89 ARG A CA 1
ATOM 660 C C . ARG A 1 89 ? -11.496 14.286 8.160 1.00 54.03 89 ARG A C 1
ATOM 662 O O . ARG A 1 89 ? -11.362 15.487 8.392 1.00 54.03 89 ARG A O 1
ATOM 669 N N . ARG A 1 90 ? -10.729 13.362 8.757 1.00 54.47 90 ARG A N 1
ATOM 670 C CA . ARG A 1 90 ? -9.686 13.675 9.761 1.00 54.47 90 ARG A CA 1
ATOM 671 C C . ARG A 1 90 ? -8.611 12.584 9.858 1.00 54.47 90 ARG A C 1
ATOM 673 O O . ARG A 1 90 ? -8.881 11.431 9.565 1.00 54.47 90 ARG A O 1
ATOM 680 N N . GLN A 1 91 ? -7.407 12.980 10.283 1.00 50.41 91 GLN A N 1
ATOM 681 C CA . GLN A 1 91 ? -6.267 12.092 10.546 1.00 50.41 91 GLN A CA 1
ATOM 682 C C . GLN A 1 91 ? -5.634 12.446 11.901 1.00 50.41 91 GLN A C 1
ATOM 684 O O . GLN A 1 91 ? -5.548 13.634 12.231 1.00 50.41 91 GLN A O 1
ATOM 689 N N . THR A 1 92 ? -5.184 11.426 12.633 1.00 42.16 92 THR A N 1
ATOM 690 C CA . THR A 1 92 ? -4.521 11.463 13.952 1.00 42.16 92 THR A CA 1
ATOM 691 C C . THR A 1 92 ? -3.166 10.734 13.935 1.00 42.16 92 THR A C 1
ATOM 693 O O . THR A 1 92 ? -2.795 10.093 12.953 1.00 42.16 92 THR A O 1
ATOM 696 N N . GLU A 1 93 ? -2.406 10.959 15.009 1.00 48.91 93 GLU A N 1
ATOM 697 C CA . GLU A 1 93 ? -0.954 10.817 15.187 1.00 48.91 93 GLU A CA 1
ATOM 698 C C . GLU A 1 93 ? -0.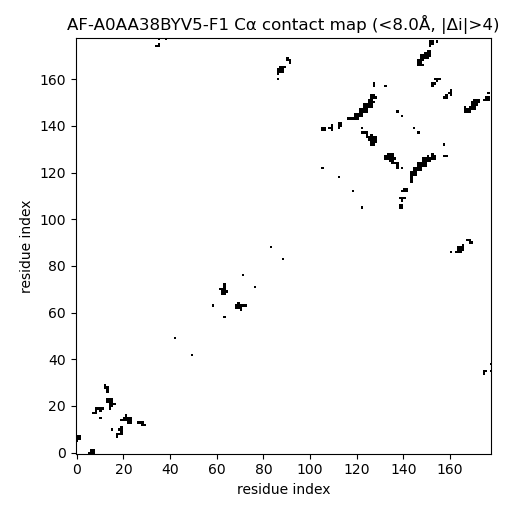396 9.378 15.217 1.00 48.91 93 GLU A C 1
ATOM 700 O O . GLU A 1 93 ? -1.113 8.397 15.406 1.00 48.91 93 GLU A O 1
ATOM 705 N N . ILE A 1 94 ? 0.931 9.284 15.056 1.00 42.62 94 ILE A N 1
ATOM 706 C CA . ILE A 1 94 ? 1.734 8.058 15.172 1.00 42.62 94 ILE A CA 1
ATOM 707 C C . ILE A 1 94 ? 1.798 7.628 16.643 1.00 42.62 94 ILE A C 1
ATOM 709 O O . ILE A 1 94 ? 2.194 8.415 17.500 1.00 42.62 94 ILE A O 1
ATOM 713 N N . PHE A 1 95 ? 1.454 6.369 16.922 1.00 44.50 95 PHE A N 1
ATOM 714 C CA . PHE A 1 95 ? 1.519 5.786 18.262 1.00 44.50 95 PHE A CA 1
ATOM 715 C C . PHE A 1 95 ? 2.791 4.960 18.471 1.00 44.50 95 PHE A C 1
ATOM 717 O O . PHE A 1 95 ? 3.109 4.078 17.675 1.00 44.50 95 PHE A O 1
ATOM 724 N N . ASP A 1 96 ? 3.455 5.210 19.598 1.00 49.31 96 ASP A N 1
ATOM 725 C CA . ASP A 1 96 ? 4.451 4.335 20.214 1.00 49.31 96 ASP A CA 1
ATOM 726 C C . ASP A 1 96 ? 3.924 3.920 21.595 1.00 49.31 96 ASP A C 1
ATOM 728 O O . ASP A 1 96 ? 3.583 4.787 22.404 1.00 49.31 96 ASP A O 1
ATOM 732 N N . SER A 1 97 ? 3.825 2.615 21.865 1.00 57.00 97 SER A N 1
ATOM 733 C CA . SER A 1 97 ? 3.882 2.106 23.239 1.00 57.00 97 SER A CA 1
ATOM 734 C C . SER A 1 97 ? 4.113 0.594 23.326 1.00 57.00 97 SER A C 1
ATOM 736 O O . SER A 1 97 ? 3.528 -0.227 22.610 1.00 57.00 97 SER A O 1
ATOM 738 N N . ALA A 1 98 ? 4.961 0.242 24.292 1.00 61.72 98 ALA A N 1
ATOM 739 C CA . ALA A 1 98 ? 5.150 -1.088 24.840 1.00 61.72 98 ALA A CA 1
ATOM 740 C C . ALA A 1 98 ? 4.149 -1.326 25.988 1.00 61.72 98 ALA A C 1
ATOM 742 O O . ALA A 1 98 ? 4.195 -0.604 26.978 1.00 61.72 98 ALA A O 1
ATOM 743 N N . ASP A 1 99 ? 3.236 -2.291 25.794 1.00 67.44 99 ASP A N 1
ATOM 744 C CA . ASP A 1 99 ? 2.551 -3.158 26.788 1.00 67.44 99 ASP A CA 1
ATOM 745 C C . ASP A 1 99 ? 1.310 -3.839 26.152 1.00 67.44 99 ASP A C 1
ATOM 747 O O . ASP A 1 99 ? 0.195 -3.803 26.669 1.00 67.44 99 ASP A O 1
ATOM 751 N N . ASN A 1 100 ? 1.485 -4.484 24.990 1.00 74.44 100 ASN A N 1
ATOM 752 C CA . ASN A 1 100 ? 0.403 -5.156 24.255 1.00 74.44 100 ASN A CA 1
ATOM 753 C C . ASN A 1 100 ? 0.664 -6.666 24.134 1.00 74.44 100 ASN A C 1
ATOM 755 O O . ASN A 1 100 ? 1.806 -7.103 24.010 1.00 74.44 100 ASN A O 1
ATOM 759 N N . SER A 1 101 ? -0.396 -7.486 24.137 1.00 81.62 101 SER A N 1
ATOM 760 C CA . SER A 1 101 ? -0.290 -8.936 23.898 1.00 81.62 101 SER A CA 1
ATOM 761 C C . SER A 1 101 ? -1.330 -9.415 22.888 1.00 81.62 101 SER A C 1
ATOM 763 O O . SER A 1 101 ? -2.500 -9.048 22.977 1.00 81.62 101 SER A O 1
ATOM 765 N N . TRP A 1 102 ? -0.914 -10.259 21.940 1.00 84.75 102 TRP A N 1
ATOM 766 C CA . TRP A 1 102 ? -1.810 -10.846 20.941 1.00 84.75 102 TRP A CA 1
ATOM 767 C C . TRP A 1 102 ? -2.855 -11.756 21.602 1.00 84.75 102 TRP A C 1
ATOM 769 O O . TRP A 1 102 ? -2.508 -12.658 22.369 1.00 84.75 102 TRP A O 1
ATOM 779 N N . LYS A 1 103 ? -4.142 -11.529 21.301 1.00 88.94 103 LYS A N 1
ATOM 780 C CA . LYS A 1 103 ? -5.275 -12.300 21.853 1.00 88.94 103 LYS A CA 1
ATOM 781 C C . LYS A 1 103 ? -6.018 -13.165 20.827 1.00 88.94 103 LYS A C 1
ATOM 783 O O . LYS A 1 103 ? -6.957 -13.862 21.213 1.00 88.94 103 LYS A O 1
ATOM 788 N N . GLY A 1 104 ? -5.579 -13.195 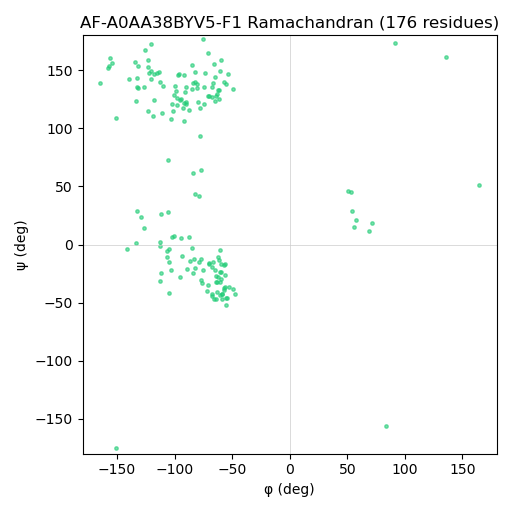19.569 1.00 87.69 104 GLY A N 1
ATOM 789 C CA . GLY A 1 104 ? -6.190 -14.015 18.518 1.00 87.69 104 GLY A CA 1
ATOM 790 C C . GLY A 1 104 ? -7.409 -13.366 17.859 1.00 87.69 104 GLY A C 1
ATOM 791 O O . GLY A 1 104 ? -7.555 -12.149 17.869 1.00 87.69 104 GLY A O 1
ATOM 792 N N . ASP A 1 105 ? -8.274 -14.200 17.278 1.00 90.00 105 ASP A N 1
ATOM 793 C CA . ASP A 1 105 ? -9.461 -13.785 16.518 1.00 90.00 105 ASP A CA 1
ATOM 794 C C . ASP A 1 105 ? -10.459 -12.986 17.376 1.00 90.00 105 ASP A C 1
ATOM 796 O O . ASP A 1 105 ? -10.946 -13.478 18.400 1.00 90.00 105 ASP A O 1
ATOM 800 N N . ALA A 1 106 ? -10.813 -11.780 16.917 1.00 90.31 106 ALA A N 1
ATOM 801 C CA . ALA A 1 106 ? -11.797 -10.899 17.542 1.00 90.31 106 ALA A CA 1
ATOM 802 C C . ALA A 1 106 ? -13.146 -11.600 17.787 1.00 90.31 106 ALA A C 1
ATOM 804 O O . ALA A 1 106 ? -13.751 -11.433 18.849 1.00 90.31 106 ALA A O 1
ATOM 805 N N . LYS A 1 107 ? -13.591 -12.488 16.886 1.00 90.56 107 LYS A N 1
ATOM 806 C CA . LYS A 1 107 ? -14.864 -13.214 17.046 1.00 90.56 107 LYS A CA 1
ATOM 807 C C . LYS A 1 107 ? -14.916 -14.067 18.311 1.00 90.56 107 LYS A C 1
ATOM 809 O O . LYS A 1 107 ? -15.989 -14.235 18.896 1.00 90.56 107 LYS A O 1
ATOM 814 N N . ALA A 1 108 ? -13.774 -14.571 18.779 1.00 89.31 108 ALA A N 1
ATOM 815 C CA . ALA A 1 108 ? -13.696 -15.357 20.009 1.00 89.31 108 ALA A CA 1
ATOM 816 C C . ALA A 1 108 ? -13.944 -14.514 21.279 1.00 89.31 108 ALA A C 1
ATOM 818 O O . ALA A 1 108 ? -14.220 -15.068 22.349 1.00 89.31 108 ALA A O 1
ATOM 819 N N . TRP A 1 109 ? -13.877 -13.184 21.169 1.00 88.06 109 TRP A N 1
ATOM 820 C CA . TRP A 1 109 ? -13.956 -12.251 22.292 1.00 88.06 109 TRP A CA 1
ATOM 821 C C . TRP A 1 109 ? -15.281 -11.490 22.394 1.00 88.06 109 TRP A C 1
ATOM 823 O O . TRP A 1 109 ? -15.555 -10.953 23.465 1.00 88.06 109 TRP A O 1
ATOM 833 N N . ILE A 1 110 ? -16.158 -11.553 21.383 1.00 85.94 110 ILE A N 1
ATOM 834 C CA . ILE A 1 110 ? -17.467 -10.858 21.336 1.00 85.94 110 ILE A CA 1
ATOM 835 C C . ILE A 1 110 ? -18.285 -11.028 22.631 1.00 85.94 110 ILE A C 1
ATOM 837 O O . ILE A 1 110 ? -18.894 -10.089 23.136 1.00 85.94 110 ILE A O 1
ATOM 841 N N . LYS A 1 111 ? -18.313 -12.241 23.199 1.00 81.31 111 LYS A N 1
ATOM 842 C CA . LYS A 1 111 ? -19.079 -12.528 24.428 1.00 81.31 111 LYS A CA 1
ATOM 843 C C . LYS A 1 111 ? -18.347 -12.129 25.714 1.00 81.31 111 LYS A C 1
ATOM 845 O O . LYS A 1 111 ? -18.981 -12.005 26.757 1.00 81.31 111 LYS A O 1
ATOM 850 N N . ARG A 1 112 ? -17.021 -11.981 25.664 1.00 73.31 112 ARG A N 1
ATOM 851 C CA . ARG A 1 112 ? -16.151 -11.751 26.829 1.00 73.31 112 ARG A CA 1
ATOM 852 C C . ARG A 1 112 ? -15.863 -10.278 27.073 1.00 73.31 112 ARG A C 1
ATOM 854 O O . ARG A 1 112 ? -15.674 -9.910 28.228 1.00 73.31 112 ARG A O 1
ATOM 861 N N . THR A 1 113 ? -15.875 -9.445 26.035 1.00 69.69 113 THR A N 1
ATOM 862 C CA . THR A 1 113 ? -15.680 -7.992 26.167 1.00 69.69 113 THR A CA 1
ATOM 863 C C . THR A 1 113 ? -16.689 -7.367 27.129 1.00 69.69 113 THR A C 1
ATOM 865 O O . THR A 1 113 ? -16.311 -6.549 27.957 1.00 69.69 113 THR A O 1
ATOM 868 N N . LYS A 1 114 ? -17.939 -7.853 27.138 1.00 66.94 114 LYS A N 1
ATOM 869 C CA . LYS A 1 114 ? -18.991 -7.412 28.077 1.00 66.94 114 LYS A CA 1
ATOM 870 C C . LYS A 1 114 ? -18.768 -7.845 29.536 1.00 66.94 114 LYS A C 1
ATOM 872 O O . LYS A 1 114 ? -19.425 -7.329 30.430 1.00 66.94 114 LYS A O 1
ATOM 877 N N . SER A 1 115 ? -17.891 -8.821 29.774 1.00 65.06 115 SER A N 1
ATOM 878 C CA . SER A 1 115 ? -17.611 -9.400 31.097 1.00 65.06 115 SER A CA 1
ATOM 879 C C . SER A 1 115 ? -16.293 -8.909 31.701 1.00 65.06 115 SER A C 1
ATOM 881 O O . SER A 1 115 ? -16.107 -9.029 32.912 1.00 65.06 115 SER A O 1
ATOM 883 N N . LEU A 1 116 ? -15.358 -8.421 30.884 1.00 67.25 116 LEU A N 1
ATOM 884 C CA . LEU A 1 116 ? -14.008 -8.041 31.297 1.00 67.25 116 LEU A CA 1
ATOM 885 C C . LEU A 1 116 ? -13.876 -6.516 31.338 1.00 67.25 116 LEU A C 1
ATOM 887 O O . LEU A 1 116 ? -13.194 -5.914 30.515 1.00 67.25 116 LEU A O 1
ATOM 891 N N . ASN A 1 117 ? -14.501 -5.894 32.339 1.00 65.44 117 ASN A N 1
ATOM 892 C CA . ASN A 1 117 ? -14.523 -4.432 32.501 1.00 65.44 117 ASN A CA 1
ATOM 893 C C . ASN A 1 117 ? -13.137 -3.790 32.710 1.00 65.44 117 ASN A C 1
ATOM 895 O O . ASN A 1 117 ? -13.028 -2.571 32.657 1.00 65.44 117 ASN A O 1
ATOM 899 N N . SER A 1 118 ? -12.084 -4.575 32.953 1.00 72.88 118 SER A N 1
ATOM 900 C CA . SER A 1 118 ? -10.714 -4.086 33.155 1.00 72.88 118 SER A CA 1
ATOM 901 C C . SER A 1 118 ? -9.767 -4.348 31.981 1.00 72.88 118 SER A C 1
ATOM 903 O O . SER A 1 118 ? -8.614 -3.934 32.044 1.00 72.88 118 SER A O 1
ATOM 905 N N . THR A 1 119 ? -10.200 -5.069 30.938 1.00 82.00 119 THR A N 1
ATOM 906 C CA . THR A 1 119 ? -9.331 -5.407 29.799 1.00 82.00 119 THR A CA 1
ATOM 907 C C . THR A 1 119 ? -9.641 -4.512 28.610 1.00 82.00 119 THR A C 1
ATOM 909 O O . THR A 1 119 ? -10.759 -4.530 28.098 1.00 82.00 119 THR A O 1
ATOM 912 N N . THR A 1 120 ? -8.633 -3.774 28.154 1.00 86.88 120 THR A N 1
ATOM 913 C CA . THR A 1 120 ? -8.697 -2.989 26.919 1.00 86.88 120 THR A CA 1
ATOM 914 C C . THR A 1 120 ? -8.360 -3.871 25.725 1.00 86.88 120 THR A C 1
ATOM 916 O O . THR A 1 120 ? -7.385 -4.623 25.757 1.00 86.88 120 THR A O 1
ATOM 919 N N . PHE A 1 121 ? -9.162 -3.780 24.669 1.00 88.69 121 PHE A N 1
ATOM 920 C CA . PHE A 1 121 ? -8.932 -4.476 23.408 1.00 88.69 121 PHE A CA 1
ATOM 921 C C . PHE A 1 121 ? -8.611 -3.468 22.310 1.00 88.69 121 PHE A C 1
ATOM 923 O O . PHE A 1 121 ? -9.245 -2.420 22.229 1.00 88.69 121 PHE A O 1
ATOM 930 N N . ILE A 1 122 ? -7.651 -3.817 21.456 1.00 90.69 122 ILE A N 1
ATOM 931 C CA . ILE A 1 122 ? -7.414 -3.141 20.182 1.00 90.69 122 ILE A CA 1
ATOM 932 C C . ILE A 1 122 ? -7.800 -4.133 19.089 1.00 90.69 122 ILE A C 1
ATOM 934 O O . ILE A 1 122 ? -7.178 -5.188 18.960 1.00 90.69 122 ILE A O 1
ATOM 938 N N . GLU A 1 123 ? -8.855 -3.823 18.347 1.00 93.75 123 GLU A N 1
ATOM 939 C CA . GLU A 1 123 ? -9.296 -4.596 17.193 1.00 93.75 123 GLU A CA 1
ATOM 940 C C . GLU A 1 123 ? -8.694 -4.007 15.915 1.00 93.75 123 GLU A C 1
ATOM 942 O O . GLU A 1 123 ? -8.867 -2.825 15.623 1.00 93.75 123 GLU A O 1
ATOM 947 N N . PHE A 1 124 ? -8.001 -4.846 15.148 1.00 94.38 124 PHE A N 1
ATOM 948 C CA . PHE A 1 124 ? -7.566 -4.509 13.796 1.00 94.38 124 PHE A CA 1
ATOM 949 C C . PHE A 1 124 ? -8.654 -4.922 12.807 1.00 94.38 124 PHE A C 1
ATOM 951 O O . PHE A 1 124 ? -9.025 -6.097 12.757 1.00 94.38 124 PHE A O 1
ATOM 958 N N . VAL A 1 125 ? -9.144 -3.966 12.019 1.00 96.44 125 VAL A N 1
ATOM 959 C CA . VAL A 1 125 ? -10.204 -4.174 11.028 1.00 96.44 125 VAL A CA 1
ATOM 960 C C . VAL A 1 125 ? -9.655 -3.855 9.644 1.00 96.44 125 VAL A C 1
ATOM 962 O O . VAL A 1 125 ? -9.391 -2.702 9.335 1.00 96.44 125 VAL A O 1
ATOM 965 N N . THR A 1 126 ? -9.480 -4.858 8.789 1.00 96.50 126 THR A N 1
ATOM 966 C CA . THR A 1 126 ? -9.049 -4.646 7.397 1.00 96.50 126 THR A CA 1
ATOM 967 C C . THR A 1 126 ? -10.276 -4.587 6.490 1.00 96.50 126 THR A C 1
ATOM 969 O O . THR A 1 126 ? -11.083 -5.516 6.503 1.00 96.50 126 THR A O 1
ATOM 972 N N . SER A 1 127 ? -10.451 -3.513 5.716 1.00 95.94 127 SER A N 1
ATOM 973 C CA . SER A 1 127 ? -11.671 -3.310 4.917 1.00 95.94 127 SER A CA 1
ATOM 974 C C . SER A 1 127 ? -11.400 -2.482 3.648 1.00 95.94 127 SER A C 1
ATOM 976 O O . SER A 1 127 ? -11.161 -1.291 3.738 1.00 95.94 127 SER A O 1
ATOM 978 N N . PRO A 1 128 ? -11.429 -3.047 2.430 1.00 96.62 128 PRO A N 1
ATOM 979 C CA . PRO A 1 128 ? -11.647 -4.443 2.084 1.00 96.62 128 PRO A CA 1
ATOM 980 C C . PRO A 1 128 ? -10.663 -5.380 2.774 1.00 96.62 128 PRO A C 1
ATOM 982 O O . PRO A 1 128 ? -9.470 -5.097 2.857 1.00 96.62 128 PRO A O 1
ATOM 985 N N . ASN A 1 129 ? -11.172 -6.506 3.258 1.00 96.69 129 ASN A N 1
ATOM 986 C CA . ASN A 1 129 ? -10.381 -7.481 3.987 1.00 96.69 129 ASN A CA 1
ATOM 987 C C . ASN A 1 129 ? -9.452 -8.280 3.070 1.00 96.69 129 ASN A C 1
ATOM 989 O O . ASN A 1 129 ? -9.784 -8.613 1.935 1.00 96.69 129 ASN A O 1
ATOM 993 N N . ASN A 1 130 ? -8.298 -8.655 3.611 1.00 94.69 130 ASN A N 1
ATOM 994 C CA . ASN A 1 130 ? -7.405 -9.626 3.000 1.00 94.69 130 ASN A CA 1
ATOM 995 C C . ASN A 1 130 ? -7.655 -10.999 3.661 1.00 94.69 130 ASN A C 1
ATOM 997 O O . ASN A 1 130 ? -7.494 -11.101 4.878 1.00 94.69 130 ASN A O 1
ATOM 1001 N N . PRO A 1 131 ? -8.051 -12.061 2.929 1.00 95.44 131 PRO A N 1
ATOM 1002 C CA . PRO A 1 131 ? -7.988 -12.198 1.466 1.00 95.44 131 PRO A CA 1
ATOM 1003 C C . PRO A 1 131 ? -9.321 -12.071 0.707 1.00 95.44 131 PRO A C 1
ATOM 1005 O O . PRO A 1 131 ? -9.315 -12.165 -0.514 1.00 95.44 131 PRO A O 1
ATOM 1008 N N . ASP A 1 132 ? -10.468 -11.920 1.377 1.00 96.00 132 ASP A N 1
ATOM 1009 C CA . ASP A 1 132 ? -11.790 -12.069 0.732 1.00 96.00 132 ASP A CA 1
ATOM 1010 C C . ASP A 1 132 ? -12.324 -10.808 0.022 1.00 96.00 132 ASP A C 1
ATOM 1012 O O . ASP A 1 132 ? -13.389 -10.867 -0.591 1.00 96.00 132 ASP A O 1
ATOM 1016 N N . ALA A 1 133 ? -11.605 -9.685 0.097 1.00 94.81 133 ALA A N 1
ATOM 1017 C CA . ALA A 1 133 ? -11.961 -8.378 -0.464 1.00 94.81 133 ALA A CA 1
ATOM 1018 C C . ALA A 1 133 ? -13.323 -7.826 0.000 1.00 94.81 133 ALA A C 1
ATOM 1020 O O . ALA A 1 133 ? -13.854 -6.879 -0.583 1.00 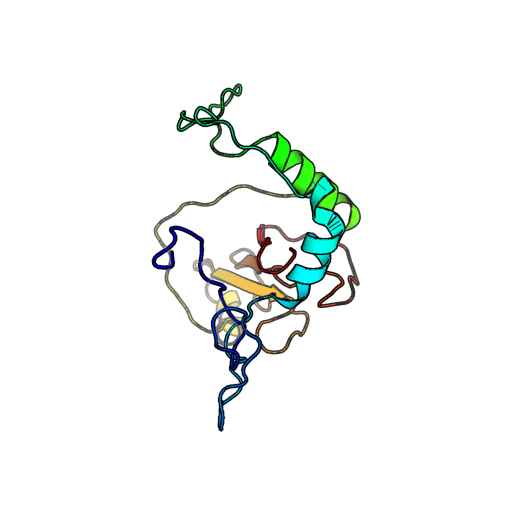94.81 133 ALA A O 1
ATOM 1021 N N . LEU A 1 134 ? -13.905 -8.384 1.064 1.00 95.44 134 LEU A N 1
ATOM 1022 C CA . LEU A 1 134 ? -15.176 -7.907 1.594 1.00 95.44 134 LEU A CA 1
ATOM 1023 C C . LEU A 1 134 ? -14.943 -6.704 2.500 1.00 95.44 134 LEU A C 1
ATOM 1025 O O . LEU A 1 134 ? -14.017 -6.704 3.311 1.00 95.44 134 LEU A O 1
ATOM 1029 N N . LEU A 1 135 ? -15.823 -5.708 2.412 1.00 95.12 135 LEU A N 1
ATOM 1030 C CA . LEU A 1 135 ? -15.871 -4.636 3.402 1.00 95.12 135 LEU A CA 1
ATOM 1031 C C . LEU A 1 135 ? -16.204 -5.238 4.775 1.00 95.12 135 LEU A C 1
ATOM 1033 O O . LEU A 1 135 ? -17.101 -6.079 4.896 1.00 95.12 135 LEU A O 1
ATOM 1037 N N . LYS A 1 136 ? -15.443 -4.841 5.794 1.00 95.00 136 LYS A N 1
ATOM 1038 C CA . LYS A 1 136 ? -15.609 -5.270 7.185 1.00 95.00 136 LYS A CA 1
ATOM 1039 C C . LYS A 1 136 ? -15.811 -4.066 8.086 1.00 95.00 136 LYS A C 1
ATOM 1041 O O . LYS A 1 136 ? -15.293 -2.984 7.827 1.00 95.00 136 LYS A O 1
ATOM 1046 N N . GLU A 1 137 ? -16.506 -4.329 9.176 1.00 94.31 137 GLU A N 1
ATOM 1047 C CA . GLU A 1 137 ? -16.679 -3.432 10.309 1.00 94.31 137 GLU A CA 1
ATOM 1048 C C . GLU A 1 137 ? -16.184 -4.155 11.567 1.00 94.31 137 GLU A C 1
ATOM 1050 O O . GLU A 1 137 ? -16.092 -5.390 11.589 1.00 94.31 137 GLU A O 1
ATOM 1055 N N . ALA A 1 138 ? -15.860 -3.384 12.602 1.00 94.38 138 ALA A N 1
ATOM 1056 C CA . ALA A 1 138 ? -15.482 -3.914 13.906 1.00 94.38 138 ALA A CA 1
ATOM 1057 C C . ALA A 1 138 ? -16.579 -4.825 14.482 1.00 94.38 138 ALA A C 1
ATOM 1059 O O . ALA A 1 138 ? -17.769 -4.521 14.390 1.00 94.38 138 ALA A O 1
ATOM 1060 N N . VAL A 1 139 ? -16.180 -5.938 15.102 1.00 94.31 139 VAL A N 1
ATOM 1061 C CA . VAL A 1 139 ? -17.114 -6.885 15.739 1.00 94.31 139 VAL A CA 1
ATOM 1062 C C . VAL A 1 139 ? -17.114 -6.791 17.261 1.00 94.31 139 VAL A C 1
ATOM 1064 O O . VAL A 1 139 ? -18.008 -7.348 17.908 1.00 94.31 139 VAL A O 1
ATOM 1067 N N . LEU A 1 140 ? -16.108 -6.146 17.856 1.00 91.50 140 LEU A N 1
ATOM 1068 C CA . LEU A 1 140 ? -16.053 -5.899 19.290 1.00 91.50 140 LEU A CA 1
ATOM 1069 C C . LEU A 1 140 ? -16.723 -4.567 19.633 1.00 91.50 140 LEU A C 1
ATOM 1071 O O . LEU A 1 140 ? -16.483 -3.535 19.017 1.00 91.50 140 LEU A O 1
ATOM 1075 N N . GLU A 1 141 ? -17.531 -4.590 20.688 1.00 87.75 141 GLU A N 1
ATOM 1076 C CA . GLU A 1 141 ? -18.239 -3.422 21.212 1.00 87.75 141 GLU A CA 1
ATOM 1077 C C . GLU A 1 141 ? -17.860 -3.182 22.679 1.00 87.75 141 GLU A C 1
ATOM 1079 O O . GLU A 1 141 ? -17.646 -4.134 23.441 1.00 87.75 141 GLU A O 1
ATOM 1084 N N . GLY A 1 142 ? -17.845 -1.913 23.094 1.00 84.69 142 GLY A N 1
ATOM 1085 C CA . GLY A 1 142 ? -17.672 -1.490 24.487 1.00 84.69 142 GLY A CA 1
ATOM 1086 C C . GLY A 1 142 ? -16.690 -0.329 24.649 1.00 84.69 142 GLY A C 1
ATOM 1087 O O . GLY A 1 142 ? -15.863 -0.074 23.781 1.00 84.69 142 GLY A O 1
ATOM 1088 N N . GLU A 1 143 ? -16.749 0.362 25.789 1.00 85.00 143 GLU A N 1
ATOM 1089 C CA . GLU A 1 143 ? -15.905 1.543 26.065 1.00 85.00 143 GLU A CA 1
ATOM 1090 C C . GLU A 1 143 ? -14.398 1.223 26.092 1.00 85.00 143 GLU A C 1
ATOM 1092 O O . GLU A 1 143 ? -13.566 2.063 25.742 1.00 85.00 143 GLU A O 1
ATOM 1097 N N . ASN A 1 144 ? -14.053 -0.017 26.453 1.00 86.69 144 ASN A N 1
ATOM 1098 C CA . ASN A 1 144 ? -12.682 -0.528 26.503 1.00 86.69 144 ASN A CA 1
ATOM 1099 C C . ASN A 1 144 ? -12.194 -1.110 25.165 1.00 86.69 144 ASN A C 1
ATOM 1101 O O . ASN A 1 144 ? -11.124 -1.714 25.116 1.00 86.69 144 ASN A O 1
ATOM 1105 N N . VAL A 1 145 ? -12.969 -0.985 24.088 1.00 89.06 145 VAL A N 1
ATOM 1106 C CA . VAL A 1 145 ? -12.560 -1.425 22.753 1.00 89.06 145 VAL A CA 1
ATOM 1107 C C . VAL A 1 145 ? -12.093 -0.210 21.959 1.00 89.06 145 VAL A C 1
ATOM 1109 O O . VAL A 1 145 ? -12.780 0.807 21.887 1.00 89.06 145 VAL A O 1
ATOM 1112 N N . LYS A 1 146 ? -10.904 -0.317 21.371 1.00 90.62 146 LYS A N 1
ATOM 1113 C CA . LYS A 1 146 ? -10.356 0.616 20.384 1.00 90.62 146 LYS A CA 1
ATOM 1114 C C . LYS A 1 146 ? -10.197 -0.110 19.061 1.00 90.62 146 LYS A C 1
ATOM 1116 O O . LYS A 1 146 ? -9.924 -1.307 19.047 1.00 90.62 146 LYS A O 1
ATOM 1121 N N . THR A 1 147 ? -10.369 0.606 17.962 1.00 92.88 147 THR A N 1
ATOM 1122 C CA . THR A 1 147 ? -10.297 0.040 16.615 1.00 92.88 147 THR A CA 1
ATOM 1123 C C . THR A 1 147 ? -9.204 0.735 15.817 1.00 92.88 147 THR A C 1
ATOM 1125 O O . THR A 1 147 ? -8.970 1.934 15.962 1.00 92.88 147 THR A O 1
ATOM 1128 N N . ILE A 1 148 ? -8.507 -0.044 14.996 1.00 93.19 148 ILE A N 1
ATOM 1129 C CA . ILE A 1 148 ? -7.572 0.443 13.986 1.00 93.19 148 ILE A CA 1
ATOM 1130 C C . ILE A 1 148 ? -8.051 -0.124 12.660 1.00 93.19 148 ILE A C 1
ATOM 1132 O O . ILE A 1 148 ? -8.042 -1.342 12.467 1.00 93.19 148 ILE A O 1
ATOM 1136 N N . TYR A 1 149 ? -8.474 0.757 11.761 1.00 94.69 149 TYR A N 1
ATOM 1137 C CA . TYR A 1 149 ? -8.915 0.365 10.433 1.00 94.69 149 TYR A CA 1
ATOM 1138 C C . TYR A 1 149 ? -7.738 0.379 9.460 1.00 94.69 149 TYR A C 1
ATOM 1140 O O . TYR A 1 149 ? -7.086 1.402 9.265 1.00 94.69 149 TYR A O 1
ATOM 1148 N N . ASP A 1 150 ? -7.460 -0.766 8.847 1.00 95.81 150 ASP A N 1
ATOM 1149 C CA . ASP A 1 150 ? -6.538 -0.889 7.726 1.00 95.81 150 ASP A CA 1
ATOM 1150 C C . ASP A 1 150 ? -7.311 -0.747 6.410 1.00 95.81 150 ASP A C 1
ATOM 1152 O O . ASP A 1 150 ? -8.048 -1.642 5.980 1.00 95.81 150 ASP A O 1
ATOM 1156 N N . TYR A 1 151 ? -7.116 0.412 5.786 1.00 95.31 151 TYR A N 1
ATOM 1157 C CA . TYR A 1 151 ? -7.716 0.839 4.533 1.00 95.31 151 TYR A CA 1
ATOM 1158 C C . TYR A 1 151 ? -6.725 0.803 3.366 1.00 95.31 151 TYR A C 1
ATOM 1160 O O . TYR A 1 151 ? -6.903 1.503 2.368 1.00 95.31 151 TYR A O 1
ATOM 1168 N N . ALA A 1 152 ? -5.715 -0.076 3.424 1.00 95.56 152 ALA A N 1
ATOM 1169 C CA . ALA A 1 152 ? -4.781 -0.300 2.320 1.00 95.56 152 ALA A CA 1
ATOM 1170 C C . ALA A 1 152 ? -5.480 -0.520 0.963 1.00 95.56 152 ALA A C 1
ATOM 1172 O O . ALA A 1 152 ? -5.011 -0.006 -0.050 1.00 95.56 152 ALA A O 1
ATOM 1173 N N . TYR A 1 153 ? -6.612 -1.232 0.943 1.00 95.81 153 TYR A N 1
ATOM 1174 C CA . TYR A 1 153 ? -7.375 -1.540 -0.273 1.00 95.81 153 TYR A CA 1
ATOM 1175 C C . TYR A 1 153 ? -8.625 -0.663 -0.469 1.00 95.81 153 TYR A C 1
ATOM 1177 O O . TYR A 1 153 ? -9.409 -0.935 -1.375 1.00 95.81 153 TYR A O 1
ATOM 1185 N N . TYR A 1 154 ? -8.867 0.370 0.347 1.00 95.00 154 TYR A N 1
ATOM 1186 C CA . TYR A 1 154 ? -10.086 1.192 0.245 1.00 95.00 154 TYR A CA 1
ATOM 1187 C C . TYR A 1 154 ? -9.936 2.297 -0.817 1.00 95.00 154 TYR A C 1
ATOM 1189 O O . TYR A 1 154 ? -9.972 3.496 -0.543 1.00 95.00 154 TYR A O 1
ATOM 1197 N N . TRP A 1 155 ? -9.734 1.861 -2.063 1.00 94.25 155 TRP A N 1
ATOM 1198 C CA . TRP A 1 155 ? -9.541 2.707 -3.240 1.00 94.25 155 TRP A CA 1
ATOM 1199 C C . TRP A 1 155 ? -10.438 2.257 -4.402 1.00 94.25 155 TRP A C 1
ATOM 1201 O O . TRP A 1 155 ? -10.759 1.067 -4.488 1.00 94.25 155 TRP A O 1
ATOM 1211 N N . PRO A 1 156 ? -10.806 3.162 -5.336 1.00 93.69 156 PRO A N 1
ATOM 1212 C CA . PRO A 1 156 ? -11.736 2.853 -6.427 1.00 93.69 156 PRO A CA 1
ATOM 1213 C C . PRO A 1 156 ? -11.348 1.666 -7.318 1.00 93.69 156 PRO A C 1
ATOM 1215 O O . PRO A 1 156 ? -12.224 1.034 -7.901 1.00 93.69 156 PRO A O 1
ATOM 1218 N N . HIS A 1 157 ? -10.055 1.346 -7.438 1.00 92.56 157 HIS A N 1
ATOM 1219 C CA . HIS A 1 157 ? -9.589 0.190 -8.211 1.00 92.56 157 HIS A CA 1
ATOM 1220 C C . HIS A 1 157 ? -9.784 -1.160 -7.505 1.00 92.56 157 HIS A C 1
ATOM 1222 O O . HIS A 1 157 ? -9.695 -2.189 -8.168 1.00 92.56 157 HIS A O 1
ATOM 1228 N N . PHE A 1 158 ? -10.095 -1.182 -6.206 1.00 93.50 158 PHE A N 1
ATOM 1229 C CA . PHE A 1 158 ? -10.387 -2.412 -5.456 1.00 93.50 158 PHE A CA 1
ATOM 1230 C C . PHE A 1 158 ? -11.837 -2.514 -4.985 1.00 93.50 158 PHE A C 1
ATOM 1232 O O . PHE A 1 158 ? -12.365 -3.619 -4.879 1.00 93.50 158 PHE A O 1
ATOM 1239 N N . THR A 1 159 ? -12.493 -1.391 -4.682 1.00 94.19 159 THR A N 1
ATOM 1240 C CA . THR A 1 159 ? -13.864 -1.402 -4.162 1.00 94.19 159 THR A CA 1
ATOM 1241 C C . THR A 1 159 ? -14.616 -0.110 -4.462 1.00 94.19 159 THR A C 1
ATOM 1243 O O . THR A 1 159 ? -14.027 0.957 -4.643 1.00 94.19 159 THR A O 1
ATOM 1246 N N . ALA A 1 160 ? -15.946 -0.199 -4.485 1.00 93.12 160 ALA A N 1
ATOM 1247 C CA . ALA A 1 160 ? -16.800 0.975 -4.569 1.00 93.12 160 ALA A CA 1
ATOM 1248 C C . ALA A 1 160 ? -16.738 1.768 -3.255 1.00 93.12 160 ALA A C 1
ATOM 1250 O O . ALA A 1 160 ? -16.994 1.230 -2.176 1.00 93.12 160 ALA A O 1
ATOM 1251 N N . ILE A 1 161 ? -16.459 3.068 -3.357 1.00 89.06 161 ILE A N 1
ATOM 1252 C CA . ILE A 1 161 ? -16.477 3.976 -2.208 1.00 89.06 161 ILE A CA 1
ATOM 1253 C C . ILE A 1 161 ? -17.936 4.322 -1.903 1.00 89.06 161 ILE A C 1
ATOM 1255 O O . ILE A 1 161 ? -18.533 5.197 -2.530 1.00 89.06 161 ILE A O 1
ATOM 1259 N N . SER A 1 162 ? -18.535 3.559 -0.991 1.00 82.06 162 SER A N 1
ATOM 1260 C CA . SER A 1 162 ? -19.963 3.657 -0.658 1.00 82.06 162 SER A CA 1
ATOM 1261 C C . SER A 1 162 ? -20.269 4.750 0.366 1.00 82.06 162 SER A C 1
ATOM 1263 O O . SER A 1 162 ? -21.382 5.271 0.396 1.00 82.06 162 SER A O 1
ATOM 1265 N N . HIS A 1 163 ? -19.286 5.110 1.188 1.00 79.88 163 HIS A N 1
ATOM 1266 C CA . HIS A 1 163 ? -19.377 6.169 2.184 1.00 79.88 163 HIS A CA 1
ATOM 1267 C C . HIS A 1 163 ? -17.986 6.710 2.528 1.00 79.88 163 HIS A C 1
ATOM 1269 O O . HIS A 1 163 ? -16.963 6.069 2.273 1.00 79.88 163 HIS A O 1
ATOM 1275 N N . GLN A 1 164 ? -17.975 7.913 3.099 1.00 79.94 164 GLN A N 1
ATOM 1276 C CA . GLN A 1 164 ? -16.785 8.532 3.668 1.00 79.94 164 GLN A CA 1
ATOM 1277 C C . GLN A 1 164 ? -16.364 7.736 4.909 1.00 79.94 164 GLN A C 1
ATOM 1279 O O . GLN A 1 164 ? -17.207 7.531 5.778 1.00 79.94 164 GLN A O 1
ATOM 1284 N N . ALA A 1 165 ? -15.106 7.295 5.002 1.00 83.75 165 ALA A N 1
ATOM 1285 C CA . ALA A 1 165 ? -14.642 6.618 6.216 1.00 83.75 165 ALA A CA 1
ATOM 1286 C C . ALA A 1 165 ? -14.282 7.657 7.294 1.00 83.75 165 ALA A C 1
ATOM 1288 O O . ALA A 1 165 ? -13.645 8.679 6.992 1.00 83.75 165 ALA A O 1
ATOM 1289 N N . GLU A 1 166 ? -14.725 7.438 8.533 1.00 86.44 166 GLU A N 1
ATOM 1290 C CA . GLU A 1 166 ? -14.698 8.428 9.622 1.00 86.44 166 GLU A CA 1
ATOM 1291 C C . GLU A 1 166 ? -14.146 7.845 10.941 1.00 86.44 166 GLU A C 1
ATOM 1293 O O . GLU A 1 166 ? -14.477 8.309 12.032 1.00 86.44 166 GLU A O 1
ATOM 1298 N N . GLU A 1 167 ? -13.263 6.851 10.836 1.00 88.25 167 GLU A N 1
ATOM 1299 C CA . GLU A 1 167 ? -12.852 6.022 11.970 1.00 88.25 167 GLU A CA 1
ATOM 1300 C C . GLU A 1 167 ? -11.710 6.683 12.754 1.00 88.25 167 GLU A C 1
ATOM 1302 O O . GLU A 1 167 ? -10.934 7.470 12.208 1.00 88.25 167 GLU A O 1
ATOM 1307 N N . ASP A 1 168 ? -11.585 6.352 14.045 1.00 86.00 168 ASP A N 1
ATOM 1308 C CA . ASP A 1 168 ? -10.650 7.021 14.966 1.00 86.00 168 ASP A CA 1
ATOM 1309 C C . ASP A 1 168 ? -9.184 6.934 14.516 1.00 86.00 168 ASP A C 1
ATOM 1311 O O . ASP A 1 168 ? -8.435 7.911 14.617 1.00 86.00 168 ASP A O 1
ATOM 1315 N N . ILE A 1 169 ? -8.769 5.755 14.042 1.00 88.88 169 ILE A N 1
ATOM 1316 C CA . ILE A 1 169 ? -7.442 5.495 13.482 1.00 88.88 169 ILE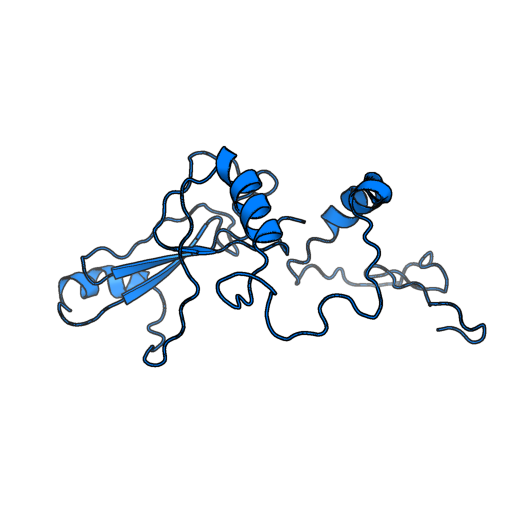 A CA 1
ATOM 1317 C C . ILE A 1 169 ? -7.621 4.722 12.181 1.00 88.88 169 ILE A C 1
ATOM 1319 O O . ILE A 1 169 ? -8.195 3.632 12.165 1.00 88.88 169 ILE A O 1
ATOM 1323 N N . MET A 1 170 ? -7.075 5.281 11.104 1.00 90.62 170 MET A N 1
ATOM 1324 C CA . MET A 1 170 ? -7.108 4.705 9.764 1.00 90.62 170 MET A CA 1
ATOM 1325 C C . MET A 1 170 ? -5.695 4.622 9.191 1.00 90.62 170 MET A C 1
ATOM 1327 O O . MET A 1 170 ? -4.926 5.583 9.274 1.00 90.62 170 MET A O 1
ATOM 1331 N N . LEU A 1 171 ? -5.367 3.486 8.584 1.00 92.00 171 LEU A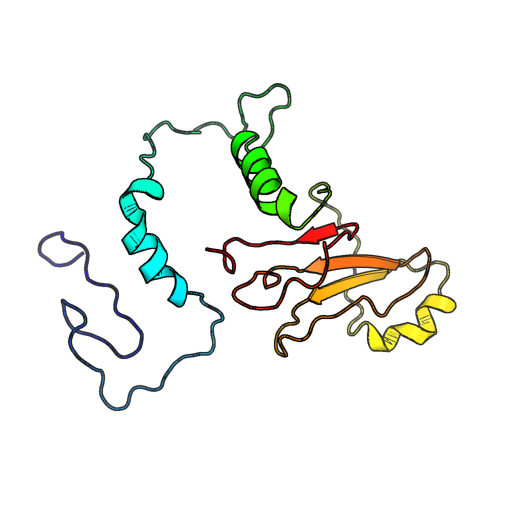 N 1
ATOM 1332 C CA . LEU A 1 171 ? -4.091 3.228 7.930 1.00 92.00 171 LEU A CA 1
ATOM 1333 C C . LEU A 1 171 ? -4.280 3.155 6.417 1.00 92.00 171 LEU A C 1
ATOM 1335 O O . LEU A 1 171 ? -5.199 2.510 5.922 1.00 92.00 171 LEU A O 1
ATOM 1339 N N . PHE A 1 172 ? -3.365 3.783 5.686 1.00 91.94 172 PHE A N 1
ATOM 1340 C CA . PHE A 1 172 ? -3.308 3.753 4.229 1.00 91.94 172 PHE A CA 1
ATOM 1341 C C . PHE A 1 172 ? -1.869 3.497 3.786 1.00 91.94 172 PHE A C 1
ATOM 1343 O O . PHE A 1 172 ? -0.922 3.791 4.518 1.00 91.94 172 PHE A O 1
ATOM 1350 N N . THR A 1 173 ? -1.691 2.979 2.572 1.00 93.31 173 THR A N 1
ATOM 1351 C CA . THR A 1 173 ? -0.362 2.722 2.009 1.00 93.31 173 THR A CA 1
ATOM 1352 C C . THR A 1 173 ? -0.293 3.080 0.532 1.00 93.31 173 THR A C 1
ATOM 1354 O O . THR A 1 173 ? -1.230 2.826 -0.226 1.00 93.31 173 THR A O 1
ATOM 1357 N N . LEU A 1 174 ? 0.853 3.622 0.114 1.00 92.88 174 LEU A N 1
ATOM 1358 C CA . LEU A 1 174 ? 1.166 3.821 -1.300 1.00 92.88 174 LEU A CA 1
ATOM 1359 C C . LEU A 1 174 ? 1.275 2.488 -2.039 1.00 92.88 174 LEU A C 1
ATOM 1361 O O . LEU A 1 174 ? 0.826 2.407 -3.171 1.00 92.88 174 LEU A O 1
ATOM 1365 N N . SER A 1 175 ? 1.727 1.416 -1.375 1.00 93.12 175 SER A N 1
ATOM 1366 C CA . SER A 1 175 ? 1.906 0.077 -1.964 1.00 93.12 175 SER A CA 1
ATOM 1367 C C . SER A 1 175 ? 0.631 -0.569 -2.518 1.00 93.12 175 SER A C 1
ATOM 1369 O O . SER A 1 175 ? 0.682 -1.707 -2.983 1.00 93.12 175 SER A O 1
ATOM 1371 N N . LYS A 1 176 ? -0.531 0.064 -2.347 1.00 94.69 176 LYS A N 1
ATOM 1372 C CA . LYS A 1 176 ? -1.829 -0.358 -2.885 1.00 94.69 176 LYS A CA 1
ATOM 1373 C C . LYS A 1 176 ? -2.595 0.805 -3.526 1.00 94.69 176 LYS A C 1
ATOM 1375 O O . LYS A 1 176 ? -3.691 0.599 -4.029 1.00 94.69 176 LYS A O 1
ATOM 1380 N N . LEU A 1 177 ? -2.028 2.007 -3.559 1.00 92.94 177 LEU A N 1
ATOM 1381 C CA . LEU A 1 177 ? -2.600 3.166 -4.244 1.00 92.94 177 LEU A CA 1
ATOM 1382 C C . LEU A 1 177 ? -1.873 3.471 -5.557 1.00 92.94 177 LEU A C 1
ATOM 1384 O O . LEU A 1 177 ? -2.523 3.817 -6.540 1.00 92.94 177 LEU A O 1
ATOM 1388 N N . THR A 1 178 ? -0.543 3.384 -5.541 1.00 89.00 178 THR A N 1
ATOM 1389 C CA . THR A 1 178 ? 0.365 3.852 -6.594 1.00 89.00 178 THR A CA 1
ATOM 1390 C C . THR A 1 178 ? 1.353 2.778 -6.988 1.00 89.00 178 THR A C 1
ATOM 1392 O O . THR A 1 178 ? 1.881 2.124 -6.061 1.00 89.00 178 THR A O 1
#

Sequence (178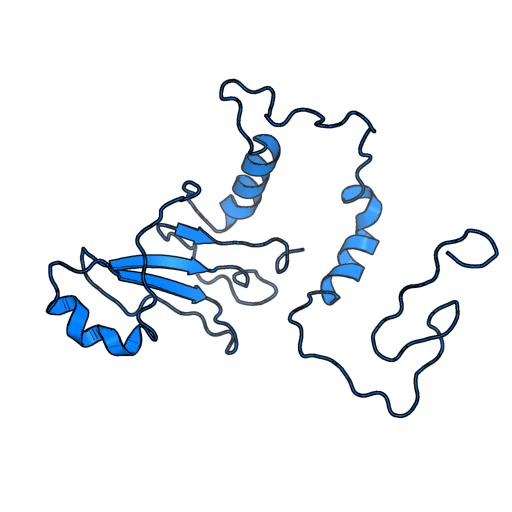 aa):
MNEKGTPICECNACFTGPDCSQMVADCVADVASGDPLFLEPFWIANSEAGATVVPAWYRMSYLMNDAGNSVVSPALEKQIRAIHALAYRRQTEIFDSADNSWKGDAKAWIKRTKSLNSTTFIEFVTSPNNPDALLKEAVLEGENVKTIYDYAYYWPHFTAISHQAEEDIMLFTLSKLT

Mean predicted aligned error: 7.63 Å

Foldseek 3Di:
DPPVPDDADDEDFQFDDRPRPDGHPPGDDDPPDPFPCVCVVVCVVVVVVPDDDADPPHCPDCADPDPVSHNDDPVVVVVVCVVLVVFADDADDDDDDPDDDDDDDQVVCQVPLVVCPPDAEEAEAEACDPPPRHGDDDSHDDPSYAYAYECQQVDPVSDDSPHRDYHPHYDYDPSSVD